Protein AF-A8N9E5-F1 (afdb_monomer_lite)

Organism: Coprinopsis cinerea (strain Okayama-7 / 130 / ATCC MYA-4618 / FGSC 9003) (NCBI:txid240176)

Structure (mmCIF, N/CA/C/O backbone):
data_AF-A8N9E5-F1
#
_entry.id   AF-A8N9E5-F1
#
loop_
_atom_site.group_PDB
_atom_site.id
_atom_site.type_symbol
_atom_site.label_atom_id
_atom_site.label_alt_id
_atom_site.label_comp_id
_atom_site.label_asym_id
_atom_site.label_entity_id
_atom_site.label_seq_id
_atom_site.pdbx_PDB_ins_code
_atom_site.Cartn_x
_atom_site.Cartn_y
_atom_site.Cartn_z
_atom_site.occupancy
_atom_site.B_iso_or_equiv
_atom_site.auth_seq_id
_atom_site.auth_comp_id
_atom_site.auth_asym_id
_atom_site.auth_atom_id
_atom_site.pdbx_PDB_model_num
ATOM 1 N N . MET A 1 1 ? -26.575 -14.490 73.162 1.00 54.97 1 MET A N 1
ATOM 2 C CA . MET A 1 1 ? -27.733 -14.245 72.278 1.00 54.97 1 MET A CA 1
ATOM 3 C C . MET A 1 1 ? -27.393 -14.899 70.955 1.00 54.97 1 MET A C 1
ATOM 5 O O . MET A 1 1 ? -26.334 -14.587 70.432 1.00 54.97 1 MET A O 1
ATOM 9 N N . ASP A 1 2 ? -28.200 -15.842 70.472 1.00 57.28 2 ASP A N 1
ATOM 10 C CA . ASP A 1 2 ? -27.959 -16.473 69.168 1.00 57.28 2 ASP A CA 1
ATOM 11 C C . ASP A 1 2 ? -28.074 -15.420 68.057 1.00 57.28 2 ASP A C 1
ATOM 13 O O . ASP A 1 2 ? -29.147 -14.855 67.846 1.00 57.28 2 ASP A O 1
ATOM 17 N N . GLU A 1 3 ? -26.985 -15.169 67.329 1.00 57.66 3 GLU A N 1
ATOM 18 C CA . GLU A 1 3 ? -26.909 -14.149 66.264 1.00 57.66 3 GLU A CA 1
ATOM 19 C C . GLU A 1 3 ? -27.843 -14.440 65.072 1.00 57.66 3 GLU A C 1
ATOM 21 O O . GLU A 1 3 ? -28.111 -13.575 64.238 1.00 57.66 3 GLU A O 1
ATOM 26 N N . ASN A 1 4 ? -28.373 -15.664 65.000 1.00 64.38 4 ASN A N 1
ATOM 27 C CA . ASN A 1 4 ? -29.270 -16.129 63.945 1.00 64.38 4 ASN A CA 1
ATOM 28 C C . ASN A 1 4 ? -30.731 -16.290 64.392 1.00 64.38 4 ASN A C 1
ATOM 30 O O . ASN A 1 4 ? -31.543 -16.815 63.628 1.00 64.38 4 ASN A O 1
ATOM 34 N N . ALA A 1 5 ? -31.097 -15.853 65.601 1.00 71.31 5 ALA A N 1
ATOM 35 C CA . ALA A 1 5 ? -32.483 -15.922 66.048 1.00 71.31 5 ALA A CA 1
ATOM 36 C C . ALA A 1 5 ? -33.374 -14.974 65.206 1.00 71.31 5 ALA A C 1
ATOM 38 O O . ALA A 1 5 ? -33.120 -13.768 65.164 1.00 71.31 5 ALA A O 1
ATOM 39 N N . PRO A 1 6 ? -34.432 -15.471 64.533 1.00 77.69 6 PRO A N 1
ATOM 40 C CA . PRO A 1 6 ? -35.298 -14.615 63.733 1.00 77.69 6 PRO A CA 1
ATOM 41 C C . PRO A 1 6 ? -36.089 -13.652 64.628 1.00 77.69 6 PRO A C 1
ATOM 43 O O . PRO A 1 6 ? -36.629 -14.065 65.654 1.00 77.69 6 PRO A O 1
ATOM 46 N N . LEU A 1 7 ? -36.268 -12.399 64.190 1.00 78.94 7 LEU A N 1
ATOM 47 C CA . LEU A 1 7 ? -37.104 -11.393 64.870 1.00 78.94 7 LEU A CA 1
ATOM 48 C C . LEU A 1 7 ? -38.515 -11.927 65.193 1.00 78.94 7 LEU A C 1
ATOM 50 O O . LEU A 1 7 ? -39.083 -11.648 66.249 1.00 78.94 7 LEU A O 1
ATOM 54 N N . ALA A 1 8 ? -39.063 -12.768 64.310 1.00 79.31 8 ALA A N 1
ATOM 55 C CA . ALA A 1 8 ? -40.344 -13.440 64.515 1.00 79.31 8 ALA A CA 1
ATOM 56 C C . ALA A 1 8 ? -40.351 -14.384 65.734 1.00 79.31 8 ALA A C 1
ATOM 58 O O . ALA A 1 8 ? -41.385 -14.537 66.381 1.00 79.31 8 ALA A O 1
ATOM 59 N N . SER A 1 9 ? -39.221 -15.008 66.073 1.00 83.06 9 SER A N 1
ATOM 60 C CA . SER A 1 9 ? -39.086 -15.856 67.263 1.00 83.06 9 SER A CA 1
ATOM 61 C C . SER A 1 9 ? -39.046 -15.033 68.550 1.00 83.06 9 SER A C 1
ATOM 63 O O . SER A 1 9 ? -39.639 -15.449 69.542 1.00 83.06 9 SER A O 1
ATOM 65 N N . VAL A 1 10 ? -38.432 -13.846 68.524 1.00 82.75 10 VAL A N 1
ATOM 66 C CA . VAL A 1 10 ? -38.374 -12.922 69.673 1.00 82.75 10 VAL A CA 1
ATOM 67 C C . VAL A 1 10 ? -39.757 -12.343 69.982 1.00 82.75 10 VAL A C 1
ATOM 69 O O . VAL A 1 10 ? -40.189 -12.352 71.134 1.00 82.75 10 VAL A O 1
ATOM 72 N N . LYS A 1 11 ? -40.517 -11.951 68.950 1.00 83.50 11 LYS A N 1
ATOM 73 C CA . LYS A 1 11 ? -41.915 -11.508 69.109 1.00 83.50 11 LYS A CA 1
ATOM 74 C C . LYS A 1 11 ? -42.812 -12.630 69.658 1.00 83.50 11 LYS A C 1
ATOM 76 O O . LYS A 1 11 ? -43.558 -12.412 70.605 1.00 83.50 11 LYS A O 1
ATOM 81 N N . LYS A 1 12 ? -42.652 -13.865 69.167 1.00 87.06 12 LYS A N 1
ATOM 82 C CA . LYS A 1 12 ? -43.370 -15.044 69.695 1.00 87.06 12 LYS A CA 1
ATOM 83 C C . LYS A 1 12 ? -42.987 -15.399 71.137 1.00 87.06 12 LYS A C 1
ATOM 85 O O . LYS A 1 12 ? -43.811 -15.963 71.854 1.00 87.06 12 LYS A O 1
ATOM 90 N N . ALA A 1 13 ? -41.751 -15.125 71.562 1.00 84.12 13 ALA A N 1
ATOM 91 C CA . ALA A 1 13 ? -41.317 -15.346 72.941 1.00 84.12 13 ALA A CA 1
ATOM 92 C C . ALA A 1 13 ? -42.040 -14.398 73.909 1.00 84.12 13 ALA A C 1
ATOM 94 O O . ALA A 1 13 ? -42.550 -14.857 74.931 1.00 84.12 13 ALA A O 1
ATOM 95 N N . ARG A 1 14 ? -42.197 -13.121 73.532 1.00 87.44 14 ARG A N 1
ATOM 96 C CA . ARG A 1 14 ? -43.049 -12.162 74.252 1.00 87.44 14 ARG A CA 1
ATOM 97 C C . ARG A 1 14 ? -44.489 -12.673 74.365 1.00 87.44 14 ARG A C 1
ATOM 99 O O . ARG A 1 14 ? -45.016 -12.727 75.469 1.00 87.44 14 ARG A O 1
ATOM 106 N N . ASP A 1 15 ? -45.094 -13.125 73.265 1.00 85.69 15 ASP A N 1
ATOM 107 C CA . ASP A 1 15 ? -46.481 -13.622 73.281 1.00 85.69 15 ASP A CA 1
ATOM 108 C C . ASP A 1 15 ? -46.664 -14.840 74.206 1.00 85.69 15 ASP A C 1
ATOM 110 O O . ASP 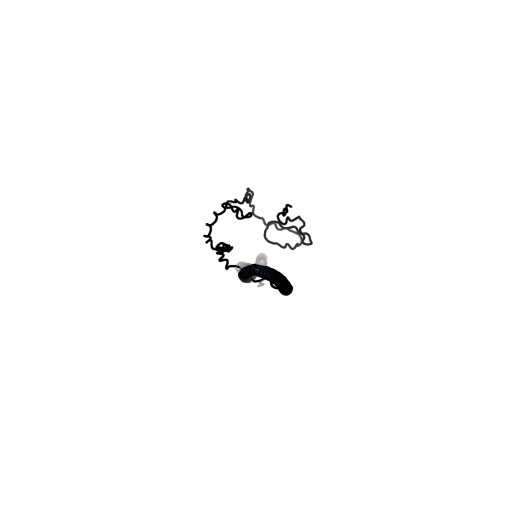A 1 15 ? -47.721 -15.025 74.814 1.00 85.69 15 ASP A O 1
ATOM 114 N N . LYS A 1 16 ? -45.641 -15.698 74.321 1.00 85.94 16 LYS A N 1
ATOM 115 C CA . LYS A 1 16 ? -45.640 -16.844 75.244 1.00 85.94 16 LYS A CA 1
ATOM 116 C C . LYS A 1 16 ? -45.497 -16.410 76.702 1.00 85.94 16 LYS A C 1
ATOM 118 O O . LYS A 1 16 ? -46.207 -16.956 77.541 1.00 85.94 16 LYS A O 1
ATOM 123 N N . LEU A 1 17 ? -44.635 -15.434 76.992 1.00 82.94 17 LEU A N 1
ATOM 124 C CA . LEU A 1 17 ? -44.498 -14.848 78.330 1.00 82.94 17 LEU A CA 1
ATOM 125 C C . LEU A 1 17 ? -45.792 -14.154 78.762 1.00 82.94 17 LEU A C 1
ATOM 127 O O . LEU A 1 17 ? -46.253 -14.355 79.879 1.00 82.94 17 LEU A O 1
ATOM 131 N N . GLU A 1 18 ? -46.439 -13.425 77.854 1.00 84.69 18 GLU A N 1
ATOM 132 C CA . GLU A 1 18 ? -47.713 -12.761 78.126 1.00 84.69 18 GLU A CA 1
ATOM 133 C C . GLU A 1 18 ? -48.845 -13.765 78.401 1.00 84.69 18 GLU A C 1
ATOM 135 O O . GLU A 1 18 ? -49.675 -13.553 79.286 1.00 84.69 18 GLU A O 1
ATOM 140 N N . LYS A 1 19 ? -48.867 -14.899 77.689 1.00 86.06 19 LYS A N 1
ATOM 141 C CA . LYS A 1 19 ? -49.794 -16.006 77.974 1.00 86.06 19 LYS A CA 1
ATOM 142 C C . LYS A 1 19 ? -49.494 -16.679 79.315 1.00 86.06 19 LYS A C 1
ATOM 144 O O . LYS A 1 19 ? -50.426 -16.925 80.071 1.00 86.06 19 LYS A O 1
ATOM 149 N N . ALA A 1 20 ? -48.223 -16.934 79.627 1.00 82.25 20 ALA A N 1
ATOM 150 C CA . ALA A 1 20 ? -47.811 -17.529 80.898 1.00 82.25 20 ALA A CA 1
ATOM 151 C C . ALA A 1 20 ? -48.161 -16.628 82.095 1.00 82.25 20 ALA A C 1
ATOM 153 O O . ALA A 1 20 ? -48.687 -17.120 83.092 1.00 82.25 20 ALA A O 1
ATOM 154 N N . ALA A 1 21 ? -47.972 -15.311 81.962 1.00 80.94 21 ALA A N 1
ATOM 155 C CA . ALA A 1 21 ? -48.350 -14.326 82.975 1.00 80.94 21 ALA A CA 1
ATOM 156 C C . ALA A 1 21 ? -49.866 -14.322 83.243 1.00 80.94 21 ALA A C 1
ATOM 158 O O . ALA A 1 21 ? -50.287 -14.251 84.391 1.00 80.94 21 ALA A O 1
ATOM 159 N N . LYS A 1 22 ? -50.697 -14.476 82.200 1.00 82.81 22 LYS A N 1
ATOM 160 C CA . LYS A 1 22 ? -52.166 -14.581 82.328 1.00 82.81 22 LYS A CA 1
ATOM 161 C C . LYS A 1 22 ? -52.632 -15.898 82.969 1.00 82.81 22 LYS A C 1
ATOM 163 O O . LYS A 1 22 ? -53.747 -15.958 83.488 1.00 82.81 22 LYS A O 1
ATOM 168 N N . SER A 1 23 ? -51.816 -16.951 82.905 1.00 80.88 23 SER A N 1
ATOM 169 C CA . SER A 1 23 ? -52.133 -18.288 83.429 1.00 80.88 23 SER A CA 1
ATOM 170 C C . SER A 1 23 ? -51.627 -18.541 84.853 1.00 80.88 23 SER A C 1
ATOM 172 O O . SER A 1 23 ? -52.146 -19.439 85.513 1.00 80.88 23 SER A O 1
ATOM 174 N N . CYS A 1 24 ? -50.667 -17.760 85.353 1.00 70.56 24 CYS A N 1
ATOM 175 C CA . CYS A 1 24 ? -50.218 -17.828 86.744 1.00 70.56 24 CYS A CA 1
ATOM 176 C C . CYS A 1 24 ? -51.229 -17.100 87.646 1.00 70.56 24 CYS A C 1
ATOM 178 O O . CYS A 1 24 ? -51.145 -15.893 87.832 1.00 70.56 24 CYS A O 1
ATOM 180 N N . ARG A 1 25 ? -52.231 -17.814 88.174 1.00 64.88 25 ARG A N 1
ATOM 181 C CA . ARG A 1 25 ? -53.135 -17.288 89.211 1.00 64.88 25 ARG A CA 1
ATOM 182 C C . ARG A 1 25 ? -52.695 -17.819 90.574 1.00 64.88 25 ARG A C 1
ATOM 184 O O . ARG A 1 25 ? -52.822 -19.018 90.803 1.00 64.88 25 ARG A O 1
ATOM 191 N N . GLY A 1 26 ? -52.227 -16.936 91.459 1.00 66.25 26 GLY A N 1
ATOM 192 C CA . GLY A 1 26 ? -52.015 -17.245 92.881 1.00 66.25 26 GLY A CA 1
ATOM 193 C C . GLY A 1 26 ? -50.614 -16.994 93.449 1.00 66.25 26 GLY A C 1
ATOM 194 O O . GLY A 1 26 ? -50.443 -17.197 94.644 1.00 66.25 26 GLY A O 1
ATOM 195 N N . ASP A 1 27 ? -49.642 -16.557 92.642 1.00 78.50 27 ASP A N 1
ATOM 196 C CA . ASP A 1 27 ? -48.278 -16.246 93.099 1.00 78.50 27 ASP A CA 1
ATOM 197 C C . ASP A 1 27 ? -47.867 -14.846 92.604 1.00 78.50 27 ASP A C 1
ATOM 199 O O . ASP A 1 27 ? -47.381 -14.677 91.479 1.00 78.50 27 ASP A O 1
ATOM 203 N N . ASP A 1 28 ? -48.169 -13.827 93.418 1.00 78.19 28 ASP A N 1
ATOM 204 C CA . ASP A 1 28 ? -48.089 -12.405 93.046 1.00 78.19 28 ASP A CA 1
ATOM 205 C C . ASP A 1 28 ? -46.656 -11.967 92.688 1.00 78.19 28 ASP A C 1
ATOM 207 O O . ASP A 1 28 ? -46.449 -11.192 91.741 1.00 78.19 28 ASP A O 1
ATOM 211 N N . ASP A 1 29 ? -45.653 -12.523 93.372 1.00 82.44 29 ASP A N 1
ATOM 212 C CA . ASP A 1 29 ? -44.234 -12.252 93.117 1.00 82.44 29 ASP A CA 1
ATOM 213 C C . ASP A 1 29 ? -43.792 -12.805 91.754 1.00 82.44 29 ASP A C 1
ATOM 215 O O . ASP A 1 29 ? -43.123 -12.109 90.979 1.00 82.44 29 ASP A O 1
ATOM 219 N N . LEU A 1 30 ? -44.220 -14.025 91.412 1.00 81.31 30 LEU A N 1
ATOM 220 C CA . LEU A 1 30 ? -43.926 -14.646 90.120 1.00 81.31 30 LEU A CA 1
ATOM 221 C C . LEU A 1 30 ? -44.591 -13.877 88.971 1.00 81.31 30 LEU A C 1
ATOM 223 O O . LEU A 1 30 ? -43.950 -13.607 87.951 1.00 81.31 30 LEU A O 1
ATOM 227 N N . THR A 1 31 ? -45.854 -13.470 89.135 1.00 81.81 31 THR A N 1
ATOM 228 C CA . THR A 1 31 ? -46.544 -12.641 88.135 1.00 81.81 31 THR A CA 1
ATOM 229 C C . THR A 1 31 ? -45.885 -11.277 87.951 1.00 81.81 31 THR A C 1
ATOM 231 O O . THR A 1 31 ? -45.746 -10.819 86.814 1.00 81.81 31 THR A O 1
ATOM 234 N N . SER A 1 32 ? -45.400 -10.656 89.029 1.00 84.19 32 SER A N 1
ATOM 235 C CA . SER A 1 32 ? -44.698 -9.369 88.979 1.00 84.19 32 SER A CA 1
ATOM 236 C C . SER A 1 32 ? -43.356 -9.474 88.244 1.00 84.19 32 SER A C 1
ATOM 238 O O . SER A 1 32 ? -43.032 -8.627 87.408 1.00 84.19 32 SER A O 1
ATOM 240 N N . GLN A 1 33 ? -42.591 -10.547 88.478 1.00 85.75 33 GLN A N 1
ATOM 241 C CA . GLN A 1 33 ? -41.347 -10.818 87.744 1.00 85.75 33 GLN A CA 1
ATOM 242 C C . GLN A 1 33 ? -41.588 -11.081 86.249 1.00 85.75 33 GLN A C 1
ATOM 244 O O . GLN A 1 33 ? -40.826 -10.599 85.401 1.00 85.75 33 GLN A O 1
ATOM 249 N N . LEU A 1 34 ? -42.658 -11.808 85.911 1.00 84.31 34 LEU A N 1
ATOM 250 C CA . LEU A 1 34 ? -43.058 -12.064 84.526 1.00 84.31 34 LEU A CA 1
ATOM 251 C C . LEU A 1 34 ? -43.480 -10.784 83.802 1.00 84.31 34 LEU A C 1
ATOM 253 O O . LEU A 1 34 ? -43.041 -10.564 82.676 1.00 84.31 34 LEU A O 1
ATOM 257 N N . LEU A 1 35 ? -44.265 -9.914 84.442 1.00 85.44 35 LEU A N 1
ATOM 258 C CA . LEU A 1 35 ? -44.645 -8.616 83.876 1.00 85.44 35 LEU A CA 1
ATOM 259 C C . LEU A 1 35 ? -43.427 -7.720 83.634 1.00 85.44 35 LEU A C 1
ATOM 261 O O . LEU A 1 35 ? -43.302 -7.147 82.554 1.00 85.44 35 LEU A O 1
ATOM 265 N N . ARG A 1 36 ? -42.480 -7.675 84.578 1.00 89.38 36 ARG A N 1
ATOM 266 C CA . ARG A 1 36 ? -41.230 -6.916 84.422 1.00 89.38 36 ARG A CA 1
ATOM 267 C C . ARG A 1 36 ? -40.358 -7.451 83.285 1.00 89.38 36 ARG A C 1
ATOM 269 O O . ARG A 1 36 ? -39.747 -6.685 82.547 1.00 89.38 36 ARG A O 1
ATOM 276 N N . SER A 1 37 ? -40.336 -8.769 83.112 1.00 86.44 37 SER A N 1
ATOM 277 C CA . SER A 1 37 ? -39.641 -9.420 82.000 1.00 86.44 37 SER A CA 1
ATOM 278 C C . SER A 1 37 ? -40.331 -9.153 80.660 1.00 86.44 37 SER A C 1
ATOM 280 O O . SER A 1 37 ? -39.654 -8.942 79.659 1.00 86.44 37 SER A O 1
ATOM 282 N N . ILE A 1 38 ? -41.667 -9.107 80.624 1.00 87.56 38 ILE A N 1
ATOM 283 C CA . ILE A 1 38 ? -42.424 -8.694 79.434 1.00 87.56 38 ILE A CA 1
ATOM 284 C C . ILE A 1 38 ? -42.093 -7.244 79.073 1.00 87.56 38 ILE A C 1
ATOM 286 O O . ILE A 1 38 ? -41.859 -6.964 77.899 1.00 87.56 38 ILE A O 1
ATOM 290 N N . GLU A 1 39 ? -42.026 -6.353 80.063 1.00 89.88 39 GLU A N 1
ATOM 291 C CA . GLU A 1 39 ? -41.692 -4.943 79.863 1.00 89.88 39 GLU A CA 1
ATOM 292 C C . GLU A 1 39 ? -40.278 -4.763 79.286 1.00 89.88 39 GLU A C 1
ATOM 294 O O . GLU A 1 39 ? -40.121 -4.061 78.283 1.00 89.88 39 GLU A O 1
ATOM 299 N N . ASP A 1 40 ? -39.270 -5.466 79.818 1.00 90.56 40 ASP A N 1
ATOM 300 C CA . ASP A 1 40 ? -37.900 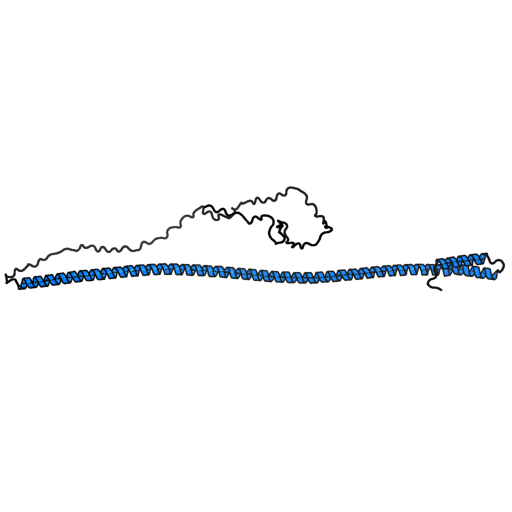-5.486 79.270 1.00 90.56 40 ASP A CA 1
ATOM 301 C C . ASP A 1 40 ? -37.865 -6.076 77.844 1.00 90.56 40 ASP A C 1
ATOM 303 O O . ASP A 1 40 ? -37.208 -5.539 76.945 1.00 90.56 40 ASP A O 1
ATOM 307 N N . PHE A 1 41 ? -38.666 -7.116 77.575 1.00 89.12 41 PHE A N 1
ATOM 308 C CA . PHE A 1 41 ? -38.824 -7.658 76.223 1.00 89.12 41 PHE A CA 1
ATOM 309 C C . PHE A 1 41 ? -39.384 -6.622 75.243 1.00 89.12 41 PHE A C 1
ATOM 311 O O . PHE A 1 41 ? -38.903 -6.521 74.114 1.00 89.12 41 PHE A O 1
ATOM 318 N N . THR A 1 42 ? -40.392 -5.855 75.658 1.00 89.25 42 THR A N 1
ATOM 319 C CA . THR A 1 42 ? -41.032 -4.845 74.806 1.00 89.25 42 THR A CA 1
ATOM 320 C C . THR A 1 42 ? -40.199 -3.590 74.610 1.00 89.25 42 THR A C 1
ATOM 322 O O . THR A 1 42 ? -40.164 -3.066 73.502 1.00 89.25 42 THR A O 1
ATOM 325 N N . THR A 1 43 ? -39.543 -3.104 75.660 1.00 92.19 43 THR A N 1
ATOM 326 C CA . THR A 1 43 ? -38.860 -1.802 75.646 1.00 92.19 43 THR A CA 1
ATOM 327 C C . THR A 1 43 ? -37.424 -1.901 75.158 1.00 92.19 43 THR A C 1
ATOM 329 O O . THR A 1 43 ? -36.924 -0.957 74.553 1.00 92.19 43 THR A O 1
ATOM 332 N N . ARG A 1 44 ? -36.761 -3.041 75.383 1.00 91.69 44 ARG A N 1
ATOM 333 C CA . ARG A 1 44 ? -35.334 -3.198 75.101 1.00 91.69 44 ARG A CA 1
ATOM 334 C C . ARG A 1 44 ? -35.049 -4.298 74.090 1.00 91.69 44 ARG A C 1
ATOM 336 O O . ARG A 1 44 ? -34.374 -4.044 73.096 1.00 91.69 44 ARG A O 1
ATOM 343 N N . ILE A 1 45 ? -35.549 -5.515 74.315 1.00 89.88 45 ILE A N 1
ATOM 344 C CA . ILE A 1 45 ? -35.134 -6.676 73.507 1.00 89.88 45 ILE A CA 1
ATOM 345 C C . ILE A 1 45 ? -35.705 -6.607 72.085 1.00 89.88 45 ILE A C 1
ATOM 347 O O . ILE A 1 45 ? -34.957 -6.784 71.127 1.00 89.88 45 ILE A O 1
ATOM 351 N N . ILE A 1 46 ? -37.006 -6.343 71.918 1.00 89.38 46 ILE A N 1
ATOM 352 C CA . ILE A 1 46 ? -37.627 -6.274 70.584 1.00 89.38 46 ILE A CA 1
ATOM 353 C C . ILE A 1 46 ? -37.015 -5.149 69.726 1.00 89.38 46 ILE A C 1
ATOM 355 O O . ILE A 1 46 ? -36.592 -5.473 68.616 1.00 89.38 46 ILE A O 1
ATOM 359 N N . PRO A 1 47 ? -36.890 -3.890 70.202 1.00 93.31 47 PRO A N 1
ATOM 360 C CA . PRO A 1 47 ? -36.272 -2.818 69.418 1.00 93.31 47 PRO A CA 1
ATOM 361 C C . PRO A 1 47 ? -34.833 -3.128 68.989 1.00 93.31 47 PRO A C 1
ATOM 363 O O . PRO A 1 47 ? -34.497 -2.948 67.823 1.00 93.31 47 PRO A O 1
ATOM 366 N N . LEU A 1 48 ? -34.009 -3.698 69.880 1.00 90.94 48 LEU A N 1
ATOM 367 C CA . LEU A 1 48 ? -32.642 -4.115 69.537 1.00 90.94 48 LEU A CA 1
ATOM 368 C C . LEU A 1 48 ? -32.610 -5.148 68.400 1.00 90.94 48 LEU A C 1
ATOM 370 O O . LEU A 1 48 ? -31.773 -5.065 67.502 1.00 90.94 48 LEU A O 1
ATOM 374 N N . PHE A 1 49 ? -33.522 -6.125 68.412 1.00 89.94 49 PHE A N 1
ATOM 375 C CA . PHE A 1 49 ? -33.617 -7.107 67.328 1.00 89.94 49 PHE A CA 1
ATOM 376 C C . PHE A 1 49 ? -34.165 -6.506 66.026 1.00 89.94 49 PHE A C 1
ATOM 378 O O . PHE A 1 49 ? -33.813 -6.990 64.949 1.00 89.94 49 PHE A O 1
ATOM 385 N N . GLU A 1 50 ? -35.015 -5.477 66.092 1.00 90.88 50 GLU A N 1
ATOM 386 C CA . GLU A 1 50 ? -35.480 -4.740 64.910 1.00 90.88 50 GLU A CA 1
ATOM 387 C C . GLU A 1 50 ? -34.340 -3.940 64.272 1.00 90.88 50 GLU A C 1
ATOM 389 O O . GLU A 1 50 ? -34.120 -4.058 63.065 1.00 90.88 50 GLU A O 1
ATOM 394 N N . GLU A 1 51 ? -33.555 -3.216 65.073 1.00 92.94 51 GLU A N 1
ATOM 395 C CA . GLU A 1 51 ? -32.350 -2.518 64.612 1.00 92.94 51 GLU A CA 1
ATOM 396 C C . GLU A 1 51 ? -31.343 -3.487 63.989 1.00 92.94 51 GLU A C 1
ATOM 398 O O . GLU A 1 51 ? -30.887 -3.267 62.867 1.00 92.94 51 GLU A O 1
ATOM 403 N N . PHE A 1 52 ? -31.049 -4.603 64.663 1.00 90.94 52 PHE A N 1
ATOM 404 C CA . PHE A 1 52 ? -30.132 -5.617 64.144 1.00 90.94 52 PHE A CA 1
ATOM 405 C C . PHE A 1 52 ? -30.630 -6.233 62.828 1.00 90.94 52 PHE A C 1
ATOM 407 O O . PHE A 1 52 ? -29.849 -6.467 61.903 1.00 90.94 52 PHE A O 1
ATOM 414 N N . HIS A 1 53 ? -31.939 -6.476 62.707 1.00 89.69 53 HIS A N 1
ATOM 415 C CA . HIS A 1 53 ? -32.525 -6.976 61.467 1.00 89.69 53 HIS A CA 1
ATOM 416 C C . HIS A 1 53 ? -32.389 -5.966 60.320 1.00 89.69 53 HIS A C 1
ATOM 418 O O . HIS A 1 53 ? -31.994 -6.354 59.219 1.00 89.69 53 HIS A O 1
ATOM 424 N N . ASN A 1 54 ? -32.657 -4.684 60.578 1.00 92.38 54 ASN A N 1
ATOM 425 C CA . ASN A 1 54 ? -32.515 -3.614 59.589 1.00 92.38 54 ASN A CA 1
ATOM 426 C C . ASN A 1 54 ? -31.053 -3.441 59.158 1.00 92.38 54 ASN A C 1
ATOM 428 O O . ASN A 1 54 ? -30.764 -3.458 57.964 1.00 92.38 54 ASN A O 1
ATOM 432 N N . GLN A 1 55 ? -30.118 -3.399 60.113 1.00 93.50 55 GLN A N 1
ATOM 433 C CA . GLN A 1 55 ? -28.680 -3.341 59.831 1.00 93.50 55 GLN A CA 1
ATOM 434 C C . GLN A 1 55 ? -28.225 -4.525 58.975 1.00 93.50 55 GLN A C 1
ATOM 436 O O . GLN A 1 55 ? -27.468 -4.354 58.021 1.00 93.50 55 GLN A O 1
ATOM 441 N N . ARG A 1 56 ? -28.713 -5.739 59.260 1.00 92.06 56 ARG A N 1
ATOM 442 C CA . ARG A 1 56 ? -28.413 -6.921 58.443 1.00 92.06 56 ARG A CA 1
ATOM 443 C C . ARG A 1 56 ? -28.936 -6.776 57.012 1.00 92.06 56 ARG A C 1
ATOM 445 O O . ARG A 1 56 ? -28.216 -7.128 56.078 1.00 92.06 56 ARG A O 1
ATOM 452 N N . GLN A 1 57 ? -30.147 -6.249 56.828 1.00 93.56 57 GLN A N 1
ATOM 453 C CA . GLN A 1 57 ? -30.692 -5.982 55.494 1.00 93.56 57 GLN A CA 1
ATOM 454 C C . GLN A 1 57 ? -29.865 -4.936 54.736 1.00 93.56 57 GLN A C 1
ATOM 456 O O . GLN A 1 57 ? -29.547 -5.148 53.566 1.00 93.56 57 GLN A O 1
ATOM 461 N N . GLU A 1 58 ? -29.473 -3.842 55.389 1.00 96.31 58 GLU A N 1
ATOM 462 C CA . GLU A 1 58 ? -28.609 -2.811 54.801 1.00 96.31 58 GLU A CA 1
ATOM 463 C C . GLU A 1 58 ? -27.248 -3.385 54.395 1.00 96.31 58 GLU A C 1
ATOM 465 O O . GLU A 1 58 ? -26.769 -3.141 53.287 1.00 96.31 58 GLU A O 1
ATOM 470 N N . LEU A 1 59 ? -26.652 -4.224 55.245 1.00 96.44 59 LEU A N 1
ATOM 471 C CA . LEU A 1 59 ? -25.373 -4.880 54.977 1.00 96.44 59 LEU A CA 1
ATOM 472 C C . LEU A 1 59 ? -25.486 -5.843 53.782 1.00 96.44 59 LEU A C 1
ATOM 474 O O . LEU A 1 59 ? -24.610 -5.871 52.915 1.00 96.44 59 LEU A O 1
ATOM 478 N N . GLU A 1 60 ? -26.581 -6.597 53.672 1.00 96.31 60 GLU A N 1
ATOM 479 C CA . GLU A 1 60 ? -26.857 -7.435 52.500 1.00 96.31 60 GLU A CA 1
ATOM 480 C C . GLU A 1 60 ? -27.069 -6.610 51.220 1.00 96.31 60 GLU A C 1
ATOM 482 O O . GLU A 1 60 ? -26.564 -6.987 50.158 1.00 96.31 60 GLU A O 1
ATOM 487 N N . GLN A 1 61 ? -27.772 -5.477 51.295 1.00 97.50 61 GLN A N 1
ATOM 488 C CA . GLN A 1 61 ? -27.937 -4.570 50.156 1.00 97.50 61 GLN A CA 1
ATOM 489 C C . GLN A 1 61 ? -26.599 -3.967 49.719 1.00 97.50 61 GLN A C 1
ATOM 491 O O . GLN A 1 61 ? -26.279 -3.999 48.529 1.00 97.50 61 GLN A O 1
ATOM 496 N N . ALA A 1 62 ? -25.788 -3.495 50.666 1.00 97.25 62 ALA A N 1
ATOM 497 C CA . ALA A 1 62 ? -24.458 -2.959 50.406 1.00 97.25 62 ALA A CA 1
ATOM 498 C C . ALA A 1 62 ? -23.537 -4.018 49.783 1.00 97.25 62 ALA A C 1
ATOM 500 O O . ALA A 1 62 ? -22.838 -3.732 48.811 1.00 97.25 62 ALA A O 1
ATOM 501 N N . ARG A 1 63 ? -23.584 -5.271 50.263 1.00 97.75 63 ARG A N 1
ATOM 502 C CA . ARG A 1 63 ? -22.849 -6.396 49.656 1.00 97.75 63 ARG A CA 1
ATOM 503 C C . ARG A 1 63 ? -23.259 -6.625 48.202 1.00 97.75 63 ARG A C 1
ATOM 505 O O . ARG A 1 63 ? -22.387 -6.692 47.340 1.00 97.75 63 ARG A O 1
ATOM 512 N N . LYS A 1 64 ? -24.565 -6.666 47.913 1.00 97.81 64 LYS A N 1
ATOM 513 C CA . LYS A 1 64 ? -25.082 -6.817 46.539 1.00 97.81 64 LYS A CA 1
ATOM 514 C C . LYS A 1 64 ? -24.670 -5.654 45.634 1.00 97.81 64 LYS A C 1
ATOM 516 O O . LYS A 1 64 ? -24.358 -5.868 44.467 1.00 97.81 64 LYS A O 1
ATOM 521 N N . GLN A 1 65 ? -24.681 -4.423 46.142 1.00 97.88 65 GLN A N 1
ATOM 522 C CA . GLN A 1 65 ? -24.226 -3.254 45.383 1.00 97.88 65 GLN A CA 1
ATOM 523 C C . GLN A 1 65 ? -22.723 -3.317 45.098 1.00 97.88 65 GLN A C 1
ATOM 525 O O . GLN A 1 65 ? -22.308 -3.065 43.971 1.00 97.88 65 GLN A O 1
ATOM 530 N N . ASN A 1 66 ? -21.914 -3.709 46.081 1.00 97.69 66 ASN A N 1
ATOM 531 C CA . ASN A 1 66 ? -20.470 -3.830 45.914 1.00 97.69 66 ASN A CA 1
ATOM 532 C C . ASN A 1 66 ? -20.115 -4.917 44.884 1.00 97.69 66 ASN A C 1
ATOM 534 O O . ASN A 1 66 ? -19.286 -4.692 44.008 1.00 97.69 66 ASN A O 1
ATOM 538 N N . GLU A 1 67 ? -20.813 -6.055 44.908 1.00 98.19 67 GLU A N 1
ATOM 539 C CA . GLU A 1 67 ? -20.660 -7.106 43.894 1.00 98.19 67 GLU A CA 1
ATOM 540 C C . GLU A 1 67 ? -21.005 -6.603 42.481 1.00 98.19 67 GLU A C 1
ATOM 542 O O . GLU A 1 67 ? -20.246 -6.829 41.535 1.00 98.19 67 GLU A O 1
ATOM 547 N N . LYS A 1 68 ? -22.104 -5.849 42.327 1.00 98.19 68 LYS A N 1
ATOM 548 C CA . LYS A 1 68 ? -22.462 -5.218 41.044 1.00 98.19 68 LYS A CA 1
ATOM 549 C C . LYS A 1 68 ? -21.371 -4.267 40.554 1.00 98.19 68 LYS A C 1
ATOM 551 O O . LYS A 1 68 ? -20.936 -4.388 39.412 1.00 98.19 68 LYS A O 1
ATOM 556 N N . LEU A 1 69 ? -20.884 -3.381 41.421 1.00 98.00 69 LEU A N 1
ATOM 557 C CA . LEU A 1 69 ? -19.828 -2.426 41.079 1.00 98.00 69 LEU A CA 1
ATOM 558 C C . LEU A 1 69 ? -18.509 -3.125 40.720 1.00 98.00 69 LEU A C 1
ATOM 560 O O . LEU A 1 69 ? -17.810 -2.689 39.805 1.00 98.00 69 LEU A O 1
ATOM 564 N N . GLN A 1 70 ? -18.162 -4.227 41.391 1.00 98.31 70 GLN A N 1
ATOM 565 C CA . GLN A 1 70 ? -16.986 -5.020 41.026 1.00 98.31 70 GLN A CA 1
ATOM 566 C C . GLN A 1 70 ? -17.127 -5.658 39.642 1.00 98.31 70 GLN A C 1
ATOM 568 O O . GLN A 1 70 ? -16.176 -5.620 38.855 1.00 98.31 70 GLN A O 1
ATOM 573 N N . ASN A 1 71 ? -18.308 -6.182 39.312 1.00 98.25 71 ASN A N 1
ATOM 574 C CA . ASN A 1 71 ? -18.586 -6.742 37.991 1.00 98.25 71 ASN A CA 1
ATOM 575 C C . ASN A 1 71 ? -18.524 -5.669 36.894 1.00 98.25 71 ASN A C 1
ATOM 577 O O . ASN A 1 71 ? -17.882 -5.883 35.864 1.00 98.25 71 ASN A O 1
ATOM 581 N N . GLU A 1 72 ? -19.109 -4.494 37.133 1.00 98.31 72 GLU A N 1
ATOM 582 C CA . GLU A 1 72 ? -19.036 -3.350 36.215 1.00 98.31 72 GLU A CA 1
ATOM 583 C C . GLU A 1 72 ? -17.592 -2.880 36.012 1.00 98.31 72 GLU A C 1
ATOM 585 O O . GLU A 1 72 ? -17.150 -2.688 34.878 1.00 98.31 72 GLU A O 1
ATOM 590 N N . LYS A 1 73 ? -16.808 -2.771 37.092 1.00 98.38 73 LYS A N 1
ATOM 591 C CA . LYS A 1 73 ? -15.380 -2.435 37.020 1.00 98.38 73 LYS A CA 1
ATOM 592 C C . LYS A 1 73 ? -14.604 -3.457 36.187 1.00 98.38 73 LYS A C 1
ATOM 594 O O . LYS A 1 73 ? -13.778 -3.069 35.359 1.00 98.38 73 LYS A O 1
ATOM 599 N N . ALA A 1 74 ? -14.864 -4.750 36.377 1.00 98.38 74 ALA A N 1
ATOM 600 C CA . ALA A 1 74 ? -14.225 -5.808 35.600 1.00 98.38 74 ALA A CA 1
ATOM 601 C C . ALA A 1 74 ? -14.611 -5.739 34.112 1.00 98.38 74 ALA A C 1
ATOM 603 O O . ALA A 1 74 ? -13.760 -5.926 33.237 1.00 98.38 74 ALA A O 1
ATOM 604 N N . GLU A 1 75 ? -15.872 -5.437 33.802 1.00 98.50 75 GLU A N 1
ATOM 605 C CA . GLU A 1 75 ? -16.332 -5.270 32.424 1.00 98.50 75 GLU A CA 1
ATOM 606 C C . GLU A 1 75 ? -15.701 -4.043 31.754 1.00 98.50 75 GLU A C 1
ATOM 608 O O . GLU A 1 75 ? -15.196 -4.140 30.631 1.00 98.50 75 GLU A O 1
ATOM 613 N N . LEU A 1 76 ? -15.661 -2.906 32.452 1.00 98.38 76 LEU A N 1
ATOM 614 C CA . LEU A 1 76 ? -14.986 -1.700 31.979 1.00 98.38 76 LEU A CA 1
ATOM 615 C C . LEU A 1 76 ? -13.491 -1.948 31.754 1.00 98.38 76 LEU A C 1
ATOM 617 O O . LEU A 1 76 ? -12.962 -1.519 30.731 1.00 98.38 76 LEU A O 1
ATOM 621 N N . GLY A 1 77 ? -12.832 -2.715 32.627 1.00 98.56 77 GLY A N 1
ATOM 622 C CA . GLY A 1 77 ? -11.444 -3.141 32.436 1.00 98.56 77 GLY A CA 1
ATOM 623 C C . GLY A 1 77 ? -11.237 -3.929 31.137 1.00 98.56 77 GLY A C 1
ATOM 624 O O . GLY A 1 77 ? -10.321 -3.632 30.369 1.00 98.56 77 GLY A O 1
ATOM 625 N N . LYS A 1 78 ? -12.134 -4.875 30.821 1.00 98.44 78 LYS A N 1
ATOM 626 C CA . LYS A 1 78 ? -12.096 -5.626 29.549 1.00 98.44 78 LYS A CA 1
ATOM 627 C C . LYS A 1 78 ? -12.306 -4.715 28.339 1.00 98.44 78 LYS A C 1
ATOM 629 O O . LYS A 1 78 ? -11.617 -4.862 27.328 1.00 98.44 78 LYS A O 1
ATOM 634 N N . ARG A 1 79 ? -13.251 -3.772 28.425 1.00 98.25 79 ARG A N 1
ATOM 635 C CA . ARG A 1 79 ? -13.519 -2.798 27.354 1.00 98.25 79 ARG A CA 1
ATOM 636 C C . ARG A 1 79 ? -12.323 -1.870 27.131 1.00 98.25 79 ARG A C 1
ATOM 638 O O . ARG A 1 79 ? -11.965 -1.632 25.980 1.00 98.25 79 ARG A O 1
ATOM 645 N N . LEU A 1 80 ? -11.678 -1.412 28.204 1.00 98.50 80 LEU A N 1
ATOM 646 C CA . LEU A 1 80 ? -10.481 -0.576 28.142 1.00 98.50 80 LEU A CA 1
ATOM 647 C C . LEU A 1 80 ? -9.317 -1.314 27.473 1.00 98.50 80 LEU A C 1
ATOM 649 O O . LEU A 1 80 ? -8.744 -0.787 26.524 1.00 98.50 80 LEU A O 1
ATOM 653 N N . ALA A 1 81 ? -9.029 -2.550 27.890 1.00 98.44 81 ALA A N 1
ATOM 654 C CA . ALA A 1 81 ? -7.981 -3.370 27.278 1.00 98.44 81 ALA A CA 1
ATOM 655 C C . ALA A 1 81 ? -8.230 -3.585 25.775 1.00 98.44 81 ALA A C 1
ATOM 657 O O . ALA A 1 81 ? -7.329 -3.438 24.949 1.00 98.44 81 ALA A O 1
ATOM 658 N N . LYS A 1 82 ? -9.485 -3.855 25.395 1.00 98.50 82 LYS A N 1
ATOM 659 C CA . LYS A 1 82 ? -9.878 -3.982 23.987 1.00 98.50 82 LYS A CA 1
ATOM 660 C C . LYS A 1 82 ? -9.691 -2.672 23.213 1.00 98.50 82 LYS A C 1
ATOM 662 O O . LYS A 1 82 ? -9.234 -2.694 22.074 1.00 98.50 82 LYS A O 1
ATOM 667 N N . SER A 1 83 ? -10.029 -1.535 23.819 1.00 98.19 83 SER A N 1
ATOM 668 C CA . SER A 1 83 ? -9.830 -0.214 23.214 1.00 98.19 83 SER A CA 1
ATOM 669 C C . SER A 1 83 ? -8.350 0.112 23.018 1.00 98.19 83 SER A C 1
ATOM 671 O O . SER A 1 83 ? -7.982 0.638 21.972 1.00 98.19 83 SER A O 1
ATOM 673 N N . GLN A 1 84 ? -7.499 -0.217 23.991 1.00 98.50 84 GLN A N 1
ATOM 674 C CA . GLN A 1 84 ? -6.048 -0.041 23.887 1.00 98.50 84 GLN A CA 1
ATOM 675 C C . GLN A 1 84 ? -5.467 -0.890 22.756 1.00 98.50 84 GLN A C 1
ATOM 677 O O . GLN A 1 84 ? -4.684 -0.383 21.960 1.00 98.50 84 GLN A O 1
ATOM 682 N N . TRP A 1 85 ? -5.923 -2.138 22.618 1.00 98.50 85 TRP A N 1
ATOM 683 C CA . TRP A 1 85 ? -5.526 -2.996 21.503 1.00 98.50 85 TRP A CA 1
ATOM 684 C C . TRP A 1 85 ? -5.912 -2.402 20.139 1.00 98.50 85 TRP A C 1
ATOM 686 O O . TRP A 1 85 ? -5.087 -2.342 19.228 1.00 98.50 85 TRP A O 1
ATOM 696 N N . TYR A 1 86 ? -7.144 -1.896 19.995 1.00 98.31 86 TYR A N 1
ATOM 697 C CA . TYR A 1 86 ? -7.548 -1.209 18.763 1.00 98.31 86 TYR A CA 1
ATOM 698 C C . TYR A 1 86 ? -6.731 0.056 18.504 1.00 98.31 86 TYR A C 1
ATOM 700 O O . TYR A 1 86 ? -6.496 0.398 17.347 1.00 98.31 86 TYR A O 1
ATOM 708 N N . HIS A 1 87 ? -6.318 0.768 19.550 1.00 98.44 87 HIS A N 1
ATOM 709 C CA . HIS A 1 87 ? -5.471 1.943 19.405 1.00 98.44 87 HIS A CA 1
ATOM 710 C C . HIS A 1 87 ? -4.091 1.566 18.853 1.00 98.44 87 HIS A C 1
ATOM 712 O O . HIS A 1 87 ? -3.704 2.103 17.817 1.00 98.44 87 HIS A O 1
ATOM 718 N N . SER A 1 88 ? -3.417 0.573 19.446 1.00 98.38 88 SER A N 1
ATOM 719 C CA . SER A 1 88 ? -2.123 0.088 18.946 1.00 98.38 88 SER A CA 1
ATOM 720 C C . SER A 1 88 ? -2.213 -0.466 17.523 1.00 98.38 88 SER A C 1
ATOM 722 O O . SER A 1 88 ? -1.331 -0.220 16.704 1.00 98.38 88 SER A O 1
ATOM 724 N N . GLU A 1 89 ? -3.299 -1.171 17.193 1.00 98.44 89 GLU A N 1
ATOM 725 C CA . GLU A 1 89 ? -3.500 -1.701 15.842 1.00 98.44 89 GLU A CA 1
ATOM 726 C C . GLU A 1 89 ? -3.739 -0.579 14.820 1.00 98.44 89 GLU A C 1
ATOM 728 O O . GLU A 1 89 ? -3.217 -0.628 13.710 1.00 98.44 89 GLU A O 1
ATOM 733 N N . ASN A 1 90 ? -4.467 0.479 15.192 1.00 98.50 90 ASN A N 1
ATOM 734 C CA . ASN A 1 90 ? -4.625 1.652 14.332 1.00 98.50 90 ASN A CA 1
ATOM 735 C C . ASN A 1 90 ? -3.300 2.385 14.097 1.00 98.50 90 ASN A C 1
ATOM 737 O O . ASN A 1 90 ? -3.053 2.835 12.980 1.00 98.50 90 ASN A O 1
ATOM 741 N N . GLU A 1 91 ? -2.450 2.521 15.115 1.00 98.56 91 GLU A N 1
ATOM 742 C CA . GLU A 1 91 ? -1.119 3.113 14.936 1.00 98.56 91 GLU A CA 1
ATOM 743 C C . GLU A 1 91 ? -0.247 2.269 14.006 1.00 98.56 91 GLU A C 1
ATOM 745 O O . GLU A 1 91 ? 0.378 2.806 13.088 1.00 98.56 91 GLU A O 1
ATOM 750 N N . ARG A 1 92 ? -0.276 0.943 14.173 1.00 98.69 92 ARG A N 1
ATOM 751 C CA . ARG A 1 92 ? 0.402 -0.002 13.278 1.00 98.69 92 ARG A CA 1
ATOM 752 C C . ARG A 1 92 ? -0.054 0.182 11.828 1.00 98.69 92 ARG A C 1
ATOM 754 O O . ARG A 1 92 ? 0.782 0.392 10.954 1.00 98.69 92 ARG A O 1
ATOM 761 N N . LEU A 1 93 ? -1.367 0.187 11.585 1.00 98.56 93 LEU A N 1
ATOM 762 C CA . LEU A 1 93 ? -1.945 0.371 10.249 1.00 98.56 93 LEU A CA 1
ATOM 763 C C . LEU A 1 93 ? -1.604 1.740 9.642 1.00 98.56 93 LEU A C 1
ATOM 765 O O . LEU A 1 93 ? -1.337 1.832 8.447 1.00 98.56 93 LEU A O 1
ATOM 769 N N . ARG A 1 94 ? -1.569 2.812 10.442 1.00 98.62 94 ARG A N 1
ATOM 770 C CA . ARG A 1 94 ? -1.140 4.139 9.965 1.00 98.62 94 ARG A CA 1
ATOM 771 C C . ARG A 1 94 ? 0.311 4.127 9.497 1.00 98.62 94 ARG A C 1
ATOM 773 O O . ARG A 1 94 ? 0.607 4.683 8.442 1.00 98.62 94 ARG A O 1
ATOM 780 N N . ASN A 1 95 ? 1.193 3.471 10.245 1.00 98.56 95 ASN A N 1
ATOM 781 C CA . ASN A 1 95 ? 2.594 3.338 9.860 1.00 98.56 95 ASN A CA 1
ATOM 782 C C . ASN A 1 95 ? 2.751 2.524 8.568 1.00 98.56 95 ASN A C 1
ATOM 784 O O . ASN A 1 95 ? 3.527 2.918 7.700 1.00 98.56 95 ASN A O 1
ATOM 788 N N . GLU A 1 96 ? 1.976 1.449 8.396 1.00 98.56 96 GLU A N 1
ATOM 789 C CA . GLU A 1 96 ? 1.957 0.673 7.147 1.00 98.56 96 GLU A CA 1
ATOM 790 C C . GLU A 1 96 ? 1.482 1.505 5.952 1.00 98.56 96 GLU A C 1
ATOM 792 O O . GLU A 1 96 ? 2.092 1.445 4.887 1.00 98.56 96 GLU A O 1
ATOM 797 N N . VAL A 1 97 ? 0.446 2.334 6.121 1.00 98.56 97 VAL A N 1
ATOM 798 C CA . VAL A 1 97 ? -0.027 3.241 5.060 1.00 98.56 97 VAL A CA 1
ATOM 799 C C . VAL A 1 97 ? 1.048 4.262 4.685 1.00 98.56 97 VAL A C 1
ATOM 801 O O . VAL A 1 97 ? 1.277 4.493 3.501 1.00 98.56 97 VAL A O 1
ATOM 804 N N . ILE A 1 98 ? 1.748 4.841 5.666 1.00 98.62 98 ILE A N 1
ATOM 805 C CA . ILE A 1 98 ? 2.852 5.778 5.406 1.00 98.62 98 ILE A CA 1
ATOM 806 C C . ILE A 1 98 ? 3.982 5.085 4.633 1.00 98.62 98 ILE A C 1
ATOM 808 O O . ILE A 1 98 ? 4.534 5.666 3.700 1.00 98.62 98 ILE A O 1
ATOM 812 N N . GLN A 1 99 ? 4.329 3.847 4.991 1.00 98.56 99 GLN A N 1
ATOM 813 C CA . GLN A 1 99 ? 5.343 3.075 4.268 1.00 98.56 99 GLN A CA 1
ATOM 814 C C . GLN A 1 99 ? 4.898 2.746 2.840 1.00 98.56 99 GLN A C 1
ATOM 816 O O . GLN A 1 99 ? 5.673 2.935 1.906 1.00 98.56 99 GLN A O 1
ATOM 821 N N . ALA A 1 100 ? 3.650 2.314 2.655 1.00 98.44 100 ALA A N 1
ATOM 822 C CA . ALA A 1 100 ? 3.094 2.039 1.335 1.00 98.44 100 ALA A CA 1
ATOM 823 C C . ALA A 1 100 ? 3.085 3.293 0.448 1.00 98.44 100 ALA A C 1
ATOM 825 O O . ALA A 1 100 ? 3.423 3.203 -0.730 1.00 98.44 100 ALA A O 1
ATOM 826 N N . GLN A 1 101 ? 2.768 4.460 1.018 1.00 98.56 101 GLN A N 1
ATOM 827 C CA . GLN A 1 101 ? 2.829 5.734 0.304 1.00 98.56 101 GLN A CA 1
ATOM 828 C C . GLN A 1 101 ? 4.256 6.054 -0.152 1.00 98.56 101 GLN A C 1
ATOM 830 O O . GLN A 1 101 ? 4.456 6.378 -1.315 1.00 98.56 101 GLN A O 1
ATOM 835 N N . ARG A 1 102 ? 5.259 5.884 0.721 1.00 98.62 102 ARG A N 1
ATOM 836 C CA . ARG A 1 102 ? 6.669 6.093 0.349 1.00 98.62 102 ARG A CA 1
ATOM 837 C C . ARG A 1 102 ? 7.105 5.184 -0.796 1.00 98.62 102 ARG A C 1
ATOM 839 O O . ARG A 1 102 ? 7.720 5.659 -1.739 1.00 98.62 102 ARG A O 1
ATOM 846 N N . ILE A 1 103 ? 6.747 3.901 -0.741 1.00 98.62 103 ILE A N 1
ATOM 847 C CA . ILE A 1 103 ? 7.063 2.945 -1.813 1.00 98.62 103 ILE A CA 1
ATOM 848 C C . ILE A 1 103 ? 6.380 3.357 -3.123 1.00 98.62 103 ILE A C 1
ATOM 850 O O . ILE A 1 103 ? 6.982 3.256 -4.190 1.00 98.62 103 ILE A O 1
ATOM 854 N N . ALA A 1 104 ? 5.132 3.831 -3.057 1.00 98.38 104 ALA A N 1
ATOM 855 C CA . ALA A 1 104 ? 4.423 4.326 -4.230 1.00 98.38 104 ALA A CA 1
ATOM 856 C C . ALA A 1 104 ? 5.118 5.558 -4.832 1.00 98.38 104 ALA A C 1
ATOM 858 O O . ALA A 1 104 ? 5.331 5.590 -6.041 1.00 98.38 104 ALA A O 1
ATOM 859 N N . ASP A 1 105 ? 5.527 6.519 -4.001 1.00 98.50 105 ASP A N 1
ATOM 860 C CA . ASP A 1 105 ? 6.241 7.725 -4.433 1.00 98.50 105 ASP A CA 1
ATOM 861 C C . ASP A 1 105 ? 7.634 7.391 -5.014 1.00 98.50 105 ASP A C 1
ATOM 863 O O . ASP A 1 105 ? 8.072 7.965 -6.008 1.00 98.50 105 ASP A O 1
ATOM 867 N N . GLU A 1 106 ? 8.342 6.413 -4.447 1.00 98.50 106 GLU A N 1
ATOM 868 C CA . GLU A 1 106 ? 9.609 5.925 -5.004 1.00 98.50 106 GLU A CA 1
ATOM 869 C C . GLU A 1 106 ? 9.408 5.242 -6.365 1.00 98.50 106 GLU A C 1
ATOM 871 O O . GLU A 1 106 ? 10.194 5.448 -7.296 1.00 98.50 106 GLU A O 1
ATOM 876 N N . ALA A 1 107 ? 8.336 4.458 -6.509 1.00 98.44 107 ALA A N 1
ATOM 877 C CA . ALA A 1 107 ? 7.997 3.790 -7.758 1.00 98.44 107 ALA A CA 1
ATOM 878 C C . ALA A 1 107 ? 7.590 4.781 -8.860 1.00 98.44 107 ALA A C 1
ATOM 880 O O . ALA A 1 107 ? 7.956 4.572 -10.020 1.00 98.44 107 ALA A O 1
ATOM 881 N N . THR A 1 108 ? 6.877 5.864 -8.529 1.00 98.44 108 THR A N 1
ATOM 882 C CA . THR A 1 108 ? 6.535 6.911 -9.507 1.00 98.44 108 THR A CA 1
ATOM 883 C C . THR A 1 108 ? 7.786 7.632 -9.992 1.00 98.44 108 THR A C 1
ATOM 885 O O . THR A 1 108 ? 7.990 7.718 -11.202 1.00 98.44 108 THR A O 1
ATOM 888 N N . VAL A 1 109 ? 8.685 8.031 -9.086 1.00 98.56 109 VAL A N 1
ATOM 889 C CA . VAL A 1 109 ? 9.972 8.653 -9.448 1.00 98.56 109 VAL A CA 1
ATOM 890 C C . VAL A 1 109 ? 10.830 7.714 -10.303 1.00 98.56 109 VAL A C 1
ATOM 892 O O . VAL A 1 109 ? 11.449 8.143 -11.278 1.00 98.56 109 VAL A O 1
ATOM 895 N N . ALA A 1 110 ? 10.880 6.420 -9.976 1.00 98.38 110 ALA A N 1
ATOM 896 C CA . ALA A 1 110 ? 11.588 5.436 -10.793 1.00 98.38 110 ALA A CA 1
ATOM 897 C C . ALA A 1 110 ? 10.957 5.281 -12.190 1.00 98.38 110 ALA A C 1
ATOM 899 O O . ALA A 1 110 ? 11.677 5.177 -13.185 1.00 98.38 110 ALA A O 1
ATOM 900 N N . GLY A 1 111 ? 9.624 5.306 -12.272 1.00 98.44 111 GLY A N 1
ATOM 901 C CA . GLY A 1 111 ? 8.882 5.272 -13.530 1.00 98.44 111 GLY A CA 1
ATOM 902 C C . GLY A 1 111 ? 9.159 6.486 -14.419 1.00 98.44 111 GLY A C 1
ATOM 903 O O . GLY A 1 111 ? 9.359 6.328 -15.623 1.00 98.44 111 GLY A O 1
ATOM 904 N N . GLU A 1 112 ? 9.237 7.682 -13.834 1.00 98.38 112 GLU A N 1
ATOM 905 C CA . GLU A 1 112 ? 9.606 8.911 -14.547 1.00 98.38 112 GLU A CA 1
ATOM 906 C C . GLU A 1 112 ? 11.034 8.837 -15.093 1.00 98.38 112 GLU A C 1
ATOM 908 O O . GLU A 1 112 ? 11.240 9.033 -16.289 1.00 98.38 112 GLU A O 1
ATOM 913 N N . LYS A 1 113 ? 12.004 8.419 -14.271 1.00 98.44 113 LYS A N 1
ATOM 914 C CA . LYS A 1 113 ? 13.393 8.220 -14.723 1.00 98.44 113 LYS A CA 1
ATOM 915 C C . LYS A 1 113 ? 13.492 7.229 -15.882 1.00 98.44 113 LYS A C 1
ATOM 917 O O . LYS A 1 113 ? 14.234 7.456 -16.834 1.00 98.44 113 LYS A O 1
ATOM 922 N N . LEU A 1 114 ? 12.747 6.124 -15.819 1.00 98.44 114 LEU A N 1
ATOM 923 C CA . LEU A 1 114 ? 12.737 5.131 -16.893 1.00 98.44 114 LEU A CA 1
ATOM 924 C C . LEU A 1 114 ? 12.132 5.696 -18.182 1.00 98.44 114 LEU A C 1
ATOM 926 O O . LEU A 1 114 ? 12.629 5.410 -19.272 1.00 98.44 114 LEU A O 1
ATOM 930 N N . LYS A 1 115 ? 11.068 6.496 -18.068 1.00 98.50 115 LYS A N 1
ATOM 931 C CA . LYS A 1 115 ? 10.466 7.190 -19.208 1.00 98.50 115 LYS A CA 1
ATOM 932 C C . LYS A 1 115 ? 11.478 8.127 -19.864 1.00 98.50 115 LYS A C 1
ATOM 934 O O . LYS A 1 115 ? 11.612 8.077 -21.085 1.00 98.50 115 LYS A O 1
ATOM 939 N N . ASP A 1 116 ? 12.202 8.917 -19.079 1.00 98.38 116 ASP A N 1
ATOM 940 C CA . ASP A 1 116 ? 13.207 9.849 -19.595 1.00 98.38 116 ASP A CA 1
ATOM 941 C C . ASP A 1 116 ? 14.322 9.100 -20.339 1.00 98.38 116 ASP A C 1
ATOM 943 O O . ASP A 1 116 ? 14.595 9.403 -21.503 1.00 98.38 116 ASP A O 1
ATOM 947 N N . LEU A 1 117 ? 14.855 8.023 -19.753 1.00 98.56 117 LEU A N 1
ATOM 948 C CA . LEU A 1 117 ? 15.840 7.152 -20.412 1.00 98.56 117 LEU A CA 1
ATOM 949 C C . LEU A 1 117 ? 15.309 6.533 -21.716 1.00 98.56 117 LEU A C 1
ATOM 951 O O . LEU A 1 117 ? 16.027 6.420 -22.711 1.00 98.56 117 LEU A O 1
ATOM 955 N N . LEU A 1 118 ? 14.034 6.138 -21.756 1.00 98.25 118 LEU A N 1
ATOM 956 C CA . LEU A 1 118 ? 13.415 5.616 -22.977 1.00 98.25 118 LEU A CA 1
ATOM 957 C C . LEU A 1 118 ? 13.333 6.709 -24.053 1.00 98.25 118 LEU A C 1
ATOM 959 O O . LEU A 1 118 ? 13.609 6.458 -25.226 1.00 98.25 118 LEU A O 1
ATOM 963 N N . THR A 1 119 ? 12.986 7.940 -23.676 1.00 98.44 119 THR A N 1
ATOM 964 C CA . THR A 1 119 ? 12.970 9.054 -24.633 1.00 98.44 119 THR A CA 1
ATOM 965 C C . THR A 1 119 ? 14.362 9.385 -25.164 1.00 98.44 119 THR A C 1
ATOM 967 O O . THR A 1 119 ? 14.507 9.577 -26.371 1.00 98.44 119 THR A O 1
ATOM 970 N N . GLU A 1 120 ? 15.386 9.366 -24.312 1.00 98.44 120 GLU A N 1
ATOM 971 C CA . GLU A 1 120 ? 16.782 9.581 -24.700 1.00 98.44 120 GLU A CA 1
ATOM 972 C C . GLU A 1 120 ? 17.260 8.502 -25.679 1.00 98.44 120 GLU A C 1
ATOM 974 O O . GLU A 1 120 ? 17.633 8.808 -26.810 1.00 98.44 120 GLU A O 1
ATOM 979 N N . THR A 1 121 ? 17.104 7.225 -25.321 1.00 98.19 121 THR A N 1
ATOM 980 C CA . THR A 1 121 ? 17.475 6.100 -26.199 1.00 98.19 121 THR A CA 1
ATOM 981 C C . THR A 1 121 ? 16.718 6.107 -27.531 1.00 98.19 121 THR A C 1
ATOM 983 O O . THR A 1 121 ? 17.264 5.722 -28.569 1.00 98.19 121 THR A O 1
ATOM 986 N N . ARG A 1 122 ? 15.464 6.577 -27.551 1.00 98.19 122 ARG A N 1
ATOM 987 C CA . ARG A 1 122 ? 14.697 6.762 -28.790 1.00 98.19 122 ARG A CA 1
ATOM 988 C C . ARG A 1 122 ? 15.280 7.874 -29.663 1.00 98.19 122 ARG A C 1
ATOM 990 O O . ARG A 1 122 ? 15.316 7.709 -30.886 1.00 98.19 122 ARG A O 1
ATOM 997 N N . ASN A 1 123 ? 15.714 8.979 -29.062 1.00 98.31 123 ASN A N 1
ATOM 998 C CA . ASN A 1 123 ? 16.355 10.084 -29.772 1.00 98.31 123 ASN A CA 1
ATOM 999 C C . ASN A 1 123 ? 17.707 9.652 -30.352 1.00 98.31 123 ASN A C 1
ATOM 1001 O O . ASN A 1 123 ? 17.976 9.918 -31.525 1.00 98.31 123 ASN A O 1
ATOM 1005 N N . ASP A 1 124 ? 18.498 8.898 -29.590 1.00 98.19 124 ASP A N 1
ATOM 1006 C CA . ASP A 1 124 ? 19.758 8.316 -30.056 1.00 98.19 124 ASP A CA 1
ATOM 1007 C C . ASP A 1 124 ? 19.535 7.354 -31.220 1.00 98.19 124 ASP A C 1
ATOM 1009 O O . ASP A 1 124 ? 20.178 7.441 -32.262 1.00 98.19 124 ASP A O 1
ATOM 1013 N N . LEU A 1 125 ? 18.556 6.457 -31.110 1.00 98.25 125 LEU A N 1
ATOM 1014 C CA . LEU A 1 125 ? 18.226 5.544 -32.199 1.00 98.25 125 LEU A CA 1
ATOM 1015 C C . LEU A 1 125 ? 17.794 6.301 -33.464 1.00 98.25 125 LEU A C 1
ATOM 1017 O O . LEU A 1 125 ? 18.141 5.896 -34.577 1.00 98.25 125 LEU A O 1
ATOM 1021 N N . ALA A 1 126 ? 17.053 7.402 -33.320 1.00 98.31 126 ALA A N 1
ATOM 1022 C CA . ALA A 1 126 ? 16.689 8.256 -34.446 1.00 98.31 126 ALA A CA 1
ATOM 1023 C C . ALA A 1 126 ? 17.914 8.951 -35.068 1.00 98.31 126 ALA A C 1
ATOM 1025 O O . ALA A 1 126 ? 18.010 9.015 -36.298 1.00 98.31 126 ALA A O 1
ATOM 1026 N N . SER A 1 127 ? 18.867 9.419 -34.255 1.00 98.38 127 SER A N 1
ATOM 1027 C CA . SER A 1 127 ? 20.102 10.045 -34.739 1.00 98.38 127 SER A CA 1
ATOM 1028 C C . SER A 1 127 ? 20.986 9.038 -35.484 1.00 98.38 127 SER A C 1
ATOM 1030 O O . SER A 1 127 ? 21.386 9.303 -36.619 1.00 98.38 127 SER A O 1
ATOM 1032 N N . TYR A 1 128 ? 21.175 7.832 -34.938 1.00 98.12 128 TYR A N 1
ATOM 1033 C CA . TYR A 1 128 ? 21.916 6.756 -35.599 1.00 98.12 128 TYR A CA 1
ATOM 1034 C C . TYR A 1 128 ? 21.267 6.320 -36.912 1.00 98.12 128 TYR A C 1
ATOM 1036 O O . TYR A 1 128 ? 21.966 6.117 -37.904 1.00 98.12 128 TYR A O 1
ATOM 1044 N N . LYS A 1 129 ? 19.931 6.232 -36.967 1.00 98.44 129 LYS A N 1
ATOM 1045 C CA . LYS A 1 129 ? 19.214 5.947 -38.220 1.00 98.44 129 LYS A CA 1
ATOM 1046 C C . LYS A 1 129 ? 19.465 7.009 -39.284 1.00 98.44 129 LYS A C 1
ATOM 1048 O O . LYS A 1 129 ? 19.629 6.663 -40.452 1.00 98.44 129 LYS A O 1
ATOM 1053 N N . LYS A 1 130 ? 19.500 8.285 -38.894 1.00 98.44 130 LYS A N 1
ATOM 1054 C CA . LYS A 1 130 ? 19.804 9.383 -39.815 1.00 98.44 130 LYS A CA 1
ATOM 1055 C C . LYS A 1 130 ? 21.232 9.267 -40.352 1.00 98.44 130 LYS A C 1
ATOM 1057 O O . LYS A 1 130 ? 21.415 9.301 -41.564 1.00 98.44 130 LYS A O 1
ATOM 1062 N N . ILE A 1 131 ? 22.210 9.047 -39.470 1.00 98.25 131 ILE A N 1
ATOM 1063 C CA . ILE A 1 131 ? 23.620 8.863 -39.850 1.00 98.25 131 ILE A CA 1
ATOM 1064 C C . ILE A 1 131 ? 23.773 7.672 -40.804 1.00 98.25 131 ILE A C 1
ATOM 1066 O O . ILE A 1 131 ? 24.411 7.800 -41.845 1.00 98.25 131 ILE A O 1
ATOM 1070 N N . ALA A 1 132 ? 23.152 6.532 -40.494 1.00 98.19 132 ALA A N 1
ATOM 1071 C CA . ALA A 1 132 ? 23.189 5.351 -41.354 1.00 98.19 132 ALA A CA 1
ATOM 1072 C C . ALA A 1 132 ? 22.597 5.633 -42.746 1.00 98.19 132 ALA A C 1
ATOM 1074 O O . ALA A 1 132 ? 23.197 5.274 -43.757 1.00 98.19 132 ALA A O 1
ATOM 1075 N N . ALA A 1 133 ? 21.459 6.333 -42.810 1.00 98.31 133 ALA A N 1
ATOM 1076 C CA . ALA A 1 133 ? 20.837 6.707 -44.076 1.00 98.31 133 ALA A CA 1
ATOM 1077 C C . ALA A 1 133 ? 21.712 7.659 -44.911 1.00 98.31 133 ALA A C 1
ATOM 1079 O O . ALA A 1 133 ? 21.719 7.560 -46.138 1.00 98.31 133 ALA A O 1
ATOM 1080 N N . ASP A 1 134 ? 22.442 8.575 -44.274 1.00 98.19 134 ASP A N 1
ATOM 1081 C CA . ASP A 1 134 ? 23.358 9.482 -44.969 1.00 98.19 134 ASP A CA 1
ATOM 1082 C C . ASP A 1 134 ? 24.611 8.744 -45.472 1.00 98.19 134 ASP A C 1
ATOM 1084 O O . ASP A 1 134 ? 24.979 8.900 -46.637 1.00 98.19 134 ASP A O 1
ATOM 1088 N N . LEU A 1 135 ? 25.179 7.834 -44.672 1.00 97.75 135 LEU A N 1
ATOM 1089 C CA . LEU A 1 135 ? 26.275 6.958 -45.106 1.00 97.75 135 LEU A CA 1
ATOM 1090 C C . LEU A 1 135 ? 25.877 6.058 -46.286 1.00 97.75 135 LEU A C 1
ATOM 1092 O O . LEU A 1 135 ? 26.675 5.854 -47.200 1.00 97.75 135 LEU A O 1
ATOM 1096 N N . ASP A 1 136 ? 24.641 5.554 -46.316 1.00 98.00 136 ASP A N 1
ATOM 1097 C CA . ASP A 1 136 ? 24.134 4.768 -47.445 1.00 98.00 136 ASP A CA 1
ATOM 1098 C C . ASP A 1 136 ? 24.009 5.600 -48.729 1.00 98.00 136 ASP A C 1
ATOM 1100 O O . ASP A 1 136 ? 24.301 5.102 -49.823 1.00 98.00 136 ASP A O 1
ATOM 1104 N N . LYS A 1 137 ? 23.598 6.871 -48.627 1.00 98.00 137 LYS A N 1
ATOM 1105 C CA . LYS A 1 137 ? 23.572 7.790 -49.779 1.00 98.00 137 LYS A CA 1
ATOM 1106 C C . LYS A 1 137 ? 24.982 8.063 -50.292 1.00 98.00 137 LYS A C 1
ATOM 1108 O O . LYS A 1 137 ? 25.203 7.991 -51.501 1.00 98.00 137 LYS A O 1
ATOM 1113 N N . ASP A 1 138 ? 25.928 8.328 -49.398 1.00 97.62 138 ASP A N 1
ATOM 1114 C CA . ASP A 1 138 ? 27.320 8.582 -49.771 1.00 97.62 138 ASP A CA 1
ATOM 1115 C C . ASP A 1 138 ? 27.971 7.347 -50.393 1.00 97.62 138 ASP A C 1
ATOM 1117 O O . ASP A 1 138 ? 28.629 7.447 -51.430 1.00 97.62 138 ASP A O 1
ATOM 1121 N N . LYS A 1 139 ? 27.712 6.157 -49.841 1.00 98.00 139 LYS A N 1
ATOM 1122 C CA . LYS A 1 139 ? 28.155 4.888 -50.424 1.00 98.00 139 LYS A CA 1
ATOM 1123 C C . LYS A 1 139 ? 27.638 4.711 -51.852 1.00 98.00 139 LYS A C 1
ATOM 1125 O O . LYS A 1 139 ? 28.419 4.352 -52.731 1.00 98.00 139 LYS A O 1
ATOM 1130 N N . LYS A 1 140 ? 26.350 4.984 -52.099 1.00 97.81 140 LYS A N 1
ATOM 1131 C CA . LYS A 1 140 ? 25.765 4.942 -53.453 1.00 97.81 140 LYS A CA 1
ATOM 1132 C C . LYS A 1 140 ? 26.440 5.948 -54.381 1.00 97.81 140 LYS A C 1
ATOM 1134 O O . LYS A 1 140 ? 26.891 5.573 -55.456 1.00 97.81 140 LYS A O 1
ATOM 1139 N N . ARG A 1 141 ? 26.609 7.194 -53.934 1.00 98.12 141 ARG A N 1
ATOM 1140 C CA . ARG A 1 141 ? 27.290 8.242 -54.706 1.00 98.12 141 ARG A CA 1
ATOM 1141 C C . ARG A 1 141 ? 28.717 7.842 -55.095 1.00 98.12 141 ARG A C 1
ATOM 1143 O O . ARG A 1 141 ? 29.119 8.066 -56.234 1.00 98.12 141 ARG A O 1
ATOM 1150 N N . MET A 1 142 ? 29.483 7.266 -54.169 1.00 97.56 142 MET A N 1
ATOM 1151 C CA . MET A 1 142 ? 30.850 6.808 -54.435 1.00 97.56 142 MET A CA 1
ATOM 1152 C C . MET A 1 142 ? 30.877 5.605 -55.383 1.00 97.56 142 MET A C 1
ATOM 1154 O O . MET A 1 142 ? 31.731 5.551 -56.267 1.00 97.56 142 MET A O 1
ATOM 1158 N N . ALA A 1 143 ? 29.930 4.671 -55.252 1.00 97.94 143 ALA A N 1
ATOM 1159 C CA . ALA A 1 143 ? 29.782 3.558 -56.188 1.00 97.94 143 ALA A CA 1
ATOM 1160 C C . ALA A 1 143 ? 29.495 4.056 -57.617 1.00 97.94 143 ALA A C 1
ATOM 1162 O O . ALA A 1 143 ? 30.193 3.654 -58.548 1.00 97.94 143 ALA A O 1
ATOM 1163 N N . ASP A 1 144 ? 28.570 5.009 -57.777 1.00 97.69 144 ASP A N 1
ATOM 1164 C CA . ASP A 1 144 ? 28.252 5.623 -59.072 1.00 97.69 144 ASP A CA 1
ATOM 1165 C C . ASP A 1 144 ? 29.471 6.344 -59.679 1.00 97.69 144 ASP A C 1
ATOM 1167 O O . ASP A 1 144 ? 29.709 6.295 -60.888 1.00 97.69 144 ASP A O 1
ATOM 1171 N N . GLN A 1 145 ? 30.273 7.029 -58.854 1.00 97.56 145 GLN A N 1
ATOM 1172 C CA . GLN A 1 145 ? 31.510 7.680 -59.304 1.00 97.56 145 GLN A CA 1
ATOM 1173 C C . GLN A 1 145 ? 32.561 6.666 -59.764 1.00 97.56 145 GLN A C 1
ATOM 1175 O O . GLN A 1 145 ? 33.190 6.869 -60.805 1.00 97.56 145 GLN A O 1
ATOM 1180 N N . LEU A 1 146 ? 32.741 5.571 -59.021 1.00 97.44 146 LEU A N 1
ATOM 1181 C CA . LEU A 1 146 ? 33.646 4.488 -59.405 1.00 97.44 146 LEU A CA 1
ATOM 1182 C C . LEU A 1 146 ? 33.213 3.836 -60.719 1.00 97.44 146 LEU A C 1
ATOM 1184 O O . LEU A 1 146 ? 34.062 3.585 -61.574 1.00 97.44 146 LEU A O 1
ATOM 1188 N N . GLU A 1 147 ? 31.914 3.614 -60.917 1.00 97.56 147 GLU A N 1
ATOM 1189 C CA . GLU A 1 147 ? 31.378 3.068 -62.164 1.00 97.56 147 GLU A CA 1
ATOM 1190 C C . GLU A 1 147 ? 31.651 4.002 -63.351 1.00 97.56 147 GLU A C 1
ATOM 1192 O O . GLU A 1 147 ? 32.189 3.569 -64.373 1.00 97.56 147 GLU A O 1
ATOM 1197 N N . ARG A 1 148 ? 31.375 5.305 -63.201 1.00 96.88 148 ARG A N 1
ATOM 1198 C CA . ARG A 1 148 ? 31.673 6.311 -64.236 1.00 96.88 148 ARG A CA 1
ATOM 1199 C C . ARG A 1 148 ? 33.159 6.360 -64.574 1.00 96.88 148 ARG A C 1
ATOM 1201 O O . ARG A 1 148 ? 33.506 6.363 -65.753 1.00 96.88 148 ARG A O 1
ATOM 1208 N N . ASN A 1 149 ? 34.030 6.358 -63.567 1.00 97.62 149 ASN A N 1
ATOM 1209 C CA . ASN A 1 149 ? 35.480 6.375 -63.767 1.00 97.62 149 ASN A CA 1
ATOM 1210 C C . ASN A 1 149 ? 35.978 5.086 -64.433 1.00 97.62 149 ASN A C 1
ATOM 1212 O O . ASN A 1 149 ? 36.812 5.145 -65.335 1.00 97.62 149 ASN A O 1
ATOM 1216 N N . SER A 1 150 ? 35.442 3.928 -64.038 1.00 97.81 150 SER A N 1
ATOM 1217 C CA . SER A 1 150 ? 35.739 2.634 -64.660 1.00 97.81 150 SER A CA 1
ATOM 1218 C C . SER A 1 150 ? 35.345 2.621 -66.140 1.00 97.81 150 SER A C 1
ATOM 1220 O O . SER A 1 150 ? 36.153 2.255 -66.995 1.00 97.81 150 SER A O 1
ATOM 1222 N N . ASN A 1 151 ? 34.145 3.105 -66.469 1.00 97.06 151 ASN A N 1
ATOM 1223 C CA . ASN A 1 151 ? 33.669 3.205 -67.849 1.00 97.06 151 ASN A CA 1
ATOM 1224 C C . ASN A 1 151 ? 34.481 4.226 -68.664 1.00 97.06 151 ASN A C 1
ATOM 1226 O O . ASN A 1 151 ? 34.876 3.936 -69.791 1.00 97.06 151 ASN A O 1
ATOM 1230 N N . ALA A 1 152 ? 34.825 5.382 -68.089 1.00 96.88 152 ALA A N 1
ATOM 1231 C CA . ALA A 1 152 ? 35.698 6.363 -68.735 1.00 96.88 152 ALA A CA 1
ATOM 1232 C C . ALA A 1 152 ? 37.099 5.790 -69.017 1.00 96.88 152 ALA A C 1
ATOM 1234 O O . ALA A 1 152 ? 37.650 6.006 -70.098 1.00 96.88 152 ALA A O 1
ATOM 1235 N N . ALA A 1 153 ? 37.658 5.015 -68.083 1.00 96.75 153 ALA A N 1
ATOM 1236 C CA . ALA A 1 153 ? 38.938 4.340 -68.264 1.00 96.75 153 ALA A CA 1
ATOM 1237 C C . ALA A 1 153 ? 38.877 3.269 -69.365 1.00 96.75 153 ALA A C 1
ATOM 1239 O O . ALA A 1 153 ? 39.807 3.183 -70.168 1.00 96.75 153 ALA A O 1
ATOM 1240 N N . LYS A 1 154 ? 37.792 2.485 -69.447 1.00 96.50 154 LYS A N 1
ATOM 1241 C CA . LYS A 1 154 ? 37.564 1.527 -70.546 1.00 96.50 154 LYS A CA 1
ATOM 1242 C C . LYS A 1 154 ? 37.492 2.237 -71.898 1.00 96.50 154 LYS A C 1
ATOM 1244 O O . LYS A 1 154 ? 38.277 1.909 -72.781 1.00 96.50 154 LYS A O 1
ATOM 1249 N N . ASN A 1 155 ? 36.667 3.277 -72.010 1.00 96.50 155 ASN A N 1
ATOM 1250 C CA . ASN A 1 155 ? 36.529 4.059 -73.240 1.00 96.50 155 ASN A CA 1
ATOM 1251 C C . ASN A 1 155 ? 37.857 4.716 -73.654 1.00 96.50 155 ASN A C 1
ATOM 1253 O O . ASN A 1 155 ? 38.188 4.773 -74.833 1.00 96.50 155 ASN A O 1
ATOM 1257 N N . SER A 1 156 ? 38.642 5.215 -72.693 1.00 96.12 156 SER A N 1
ATOM 1258 C CA . SER A 1 156 ? 39.979 5.762 -72.958 1.00 96.12 156 SER A CA 1
ATOM 1259 C C . SER A 1 156 ? 40.937 4.689 -73.485 1.00 96.12 156 SER A C 1
ATOM 1261 O O . SER A 1 156 ? 41.635 4.916 -74.472 1.00 96.12 156 SER A O 1
ATOM 1263 N N . ARG A 1 157 ? 40.930 3.486 -72.892 1.00 96.62 157 ARG A N 1
ATOM 1264 C CA . ARG A 1 157 ? 41.728 2.347 -73.377 1.00 96.62 157 ARG A CA 1
ATOM 1265 C C . ARG A 1 157 ? 41.332 1.924 -74.791 1.00 96.62 157 ARG A C 1
ATOM 1267 O O . ARG A 1 157 ? 42.223 1.653 -75.590 1.00 96.62 157 ARG A O 1
ATOM 1274 N N . GLU A 1 158 ? 40.037 1.886 -75.099 1.00 96.00 158 GLU A N 1
ATOM 1275 C CA . GLU A 1 158 ? 39.526 1.597 -76.446 1.00 96.00 158 GLU A CA 1
ATOM 1276 C C . GLU A 1 158 ? 39.998 2.649 -77.452 1.00 96.00 158 GLU A C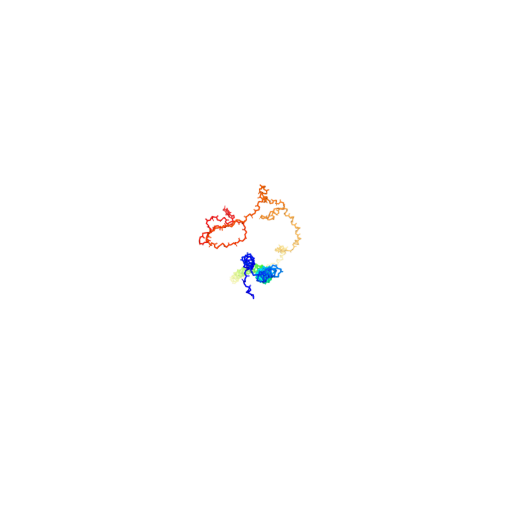 1
ATOM 1278 O O . GLU A 1 158 ? 40.651 2.295 -78.427 1.00 96.00 158 GLU A O 1
ATOM 1283 N N . LYS A 1 159 ? 39.834 3.943 -77.150 1.00 96.00 159 LYS A N 1
ATOM 1284 C CA . LYS A 1 159 ? 40.346 5.030 -78.003 1.00 96.00 159 LYS A CA 1
ATOM 1285 C C . LYS A 1 159 ? 41.853 4.939 -78.238 1.00 96.00 159 LYS A C 1
ATOM 1287 O O . LYS A 1 159 ? 42.312 5.115 -79.360 1.00 96.00 159 LYS A O 1
ATOM 1292 N N . VAL A 1 160 ? 42.640 4.657 -77.197 1.00 95.94 160 VAL A N 1
ATOM 1293 C CA . VAL A 1 160 ? 44.095 4.470 -77.334 1.00 95.94 160 VAL A CA 1
ATOM 1294 C C . VAL A 1 160 ? 44.408 3.270 -78.228 1.00 95.94 160 VAL A C 1
ATOM 1296 O O . VAL A 1 160 ? 45.346 3.334 -79.020 1.00 95.94 160 VAL A O 1
ATOM 1299 N N . LYS A 1 161 ? 43.639 2.181 -78.126 1.00 96.25 161 LYS A N 1
ATOM 1300 C CA . LYS A 1 161 ? 43.783 1.009 -78.996 1.00 96.25 161 LYS A CA 1
ATOM 1301 C C . LYS A 1 161 ? 43.458 1.355 -80.453 1.00 96.25 161 LYS A C 1
ATOM 1303 O O . LYS A 1 161 ? 44.240 0.985 -81.325 1.00 96.25 161 LYS A O 1
ATOM 1308 N N . ASP A 1 162 ? 42.386 2.103 -80.699 1.00 95.06 162 ASP A N 1
ATOM 1309 C CA . ASP A 1 162 ? 41.971 2.525 -82.041 1.00 95.06 162 ASP A CA 1
ATOM 1310 C C . ASP A 1 162 ? 42.993 3.472 -82.678 1.00 95.06 162 ASP A C 1
ATOM 1312 O O . ASP A 1 162 ? 43.422 3.250 -83.807 1.00 95.06 162 ASP A O 1
ATOM 1316 N N . VAL A 1 163 ? 43.474 4.476 -81.936 1.00 94.88 163 VAL A N 1
ATOM 1317 C CA . VAL A 1 163 ? 44.529 5.392 -82.406 1.00 94.88 163 VAL A CA 1
ATOM 1318 C C . VAL A 1 163 ? 45.830 4.638 -82.682 1.00 94.88 163 VAL A C 1
ATOM 1320 O O . VAL A 1 163 ? 46.491 4.892 -83.686 1.00 94.88 163 VAL A O 1
ATOM 1323 N N . ARG A 1 164 ? 46.209 3.670 -81.835 1.00 94.94 164 ARG A N 1
ATOM 1324 C CA . ARG A 1 164 ? 47.372 2.807 -82.106 1.00 94.94 164 ARG A CA 1
ATOM 1325 C C . ARG A 1 164 ? 47.188 1.987 -83.382 1.00 94.94 164 ARG A C 1
ATOM 1327 O O . ARG A 1 164 ? 48.147 1.852 -84.134 1.00 94.94 164 ARG A O 1
ATOM 1334 N N . ALA A 1 165 ? 45.988 1.463 -83.633 1.00 94.19 165 ALA A N 1
ATOM 1335 C CA . ALA A 1 165 ? 45.687 0.731 -84.861 1.00 94.19 165 ALA A CA 1
ATOM 1336 C C . ALA A 1 165 ? 45.779 1.640 -86.099 1.00 94.19 165 ALA A C 1
ATOM 1338 O O . ALA A 1 165 ? 46.423 1.260 -87.074 1.00 94.19 165 ALA A O 1
ATOM 1339 N N . GLN A 1 166 ? 45.227 2.856 -86.031 1.00 94.00 166 GLN A N 1
ATOM 1340 C CA . GLN A 1 166 ? 45.338 3.861 -87.095 1.00 94.00 166 GLN A CA 1
ATOM 1341 C C . GLN A 1 166 ? 46.796 4.259 -87.358 1.00 94.00 166 GLN A C 1
ATOM 1343 O O . GLN A 1 166 ? 47.222 4.288 -88.510 1.00 94.00 166 GLN A O 1
ATOM 1348 N N . ASN A 1 167 ? 47.587 4.504 -86.308 1.00 92.12 167 ASN A N 1
ATOM 1349 C CA . ASN A 1 167 ? 49.015 4.803 -86.444 1.00 92.12 167 ASN A CA 1
ATOM 1350 C C . ASN A 1 167 ? 49.779 3.651 -87.104 1.00 92.12 167 ASN A C 1
ATOM 1352 O O . ASN A 1 167 ? 50.602 3.899 -87.979 1.00 92.12 167 ASN A O 1
ATOM 1356 N N . ALA A 1 168 ? 49.486 2.402 -86.735 1.00 94.00 168 ALA A N 1
ATOM 1357 C CA . ALA A 1 168 ? 50.097 1.237 -87.368 1.00 94.00 168 ALA A CA 1
ATOM 1358 C C . ALA A 1 168 ? 49.693 1.098 -88.850 1.00 94.00 168 ALA A C 1
ATOM 1360 O O . ALA A 1 168 ? 50.513 0.718 -89.682 1.00 94.00 168 ALA A O 1
ATOM 1361 N N . GLU A 1 169 ? 48.445 1.415 -89.209 1.00 92.56 169 GLU A N 1
ATOM 1362 C CA . GLU A 1 169 ? 47.991 1.424 -90.606 1.00 92.56 169 GLU A CA 1
ATOM 1363 C C . GLU A 1 169 ? 48.670 2.533 -91.424 1.00 92.56 169 GLU A C 1
ATOM 1365 O O . GLU A 1 169 ? 49.105 2.294 -92.550 1.00 92.56 169 GLU A O 1
ATOM 1370 N N . LEU A 1 170 ? 48.798 3.737 -90.857 1.00 91.31 170 LEU A N 1
ATOM 1371 C CA . LEU A 1 170 ? 49.507 4.852 -91.485 1.00 91.31 170 LEU A CA 1
ATOM 1372 C C . LEU A 1 170 ? 50.998 4.553 -91.658 1.00 91.31 170 LEU A C 1
ATOM 1374 O O . LEU A 1 170 ? 51.533 4.827 -92.726 1.00 91.31 170 LEU A O 1
ATOM 1378 N N . GLN A 1 171 ? 51.647 3.937 -90.667 1.00 91.81 171 GLN A N 1
ATOM 1379 C CA . GLN A 1 171 ? 53.035 3.475 -90.785 1.00 91.81 171 GLN A CA 1
ATOM 1380 C C . GLN A 1 171 ? 53.198 2.493 -91.947 1.00 91.81 171 GLN A C 1
ATOM 1382 O O . GLN A 1 171 ? 54.037 2.719 -92.811 1.00 91.81 171 GLN A O 1
ATOM 1387 N N . LYS A 1 172 ? 52.324 1.483 -92.055 1.00 91.94 172 LYS A N 1
ATOM 1388 C CA . LYS A 1 172 ? 52.326 0.557 -93.202 1.00 91.94 172 LYS A CA 1
ATOM 1389 C C . LYS A 1 172 ? 52.124 1.270 -94.541 1.00 91.94 172 LYS A C 1
ATOM 1391 O O . LYS A 1 172 ? 52.742 0.896 -95.534 1.00 91.94 172 LYS A O 1
ATOM 1396 N N . LYS A 1 173 ? 51.254 2.287 -94.596 1.00 90.25 173 LYS A N 1
ATOM 1397 C CA . LYS A 1 173 ? 51.050 3.102 -95.807 1.00 90.25 173 LYS A CA 1
ATOM 1398 C C . LYS A 1 173 ? 52.310 3.884 -96.173 1.00 90.25 173 LYS A C 1
ATOM 1400 O O . LYS A 1 173 ? 52.678 3.870 -97.343 1.00 90.25 173 LYS A O 1
ATOM 1405 N N . ILE A 1 174 ? 52.971 4.514 -95.201 1.00 88.25 174 ILE A N 1
ATOM 1406 C CA . ILE A 1 174 ? 54.245 5.217 -95.406 1.00 88.25 174 ILE A CA 1
ATOM 1407 C C . ILE A 1 174 ? 55.300 4.243 -95.936 1.00 88.25 174 ILE A C 1
ATOM 1409 O O . ILE A 1 174 ? 55.833 4.489 -97.009 1.00 88.25 174 ILE A O 1
ATOM 1413 N N . GLU A 1 175 ? 55.499 3.096 -95.282 1.00 87.75 175 GLU A N 1
ATOM 1414 C CA . GLU A 1 175 ? 56.440 2.058 -95.731 1.00 87.75 175 GLU A CA 1
ATOM 1415 C C . GLU A 1 175 ? 56.134 1.587 -97.165 1.00 87.75 175 GLU A C 1
ATOM 1417 O O . GLU A 1 175 ? 57.033 1.446 -97.991 1.00 87.75 175 GLU A O 1
ATOM 1422 N N . SER A 1 176 ? 54.854 1.395 -97.508 1.00 84.56 17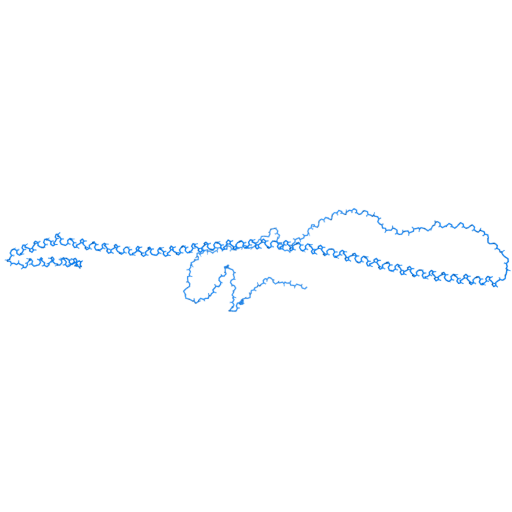6 SER A N 1
ATOM 1423 C CA . SER A 1 176 ? 54.453 1.005 -98.868 1.00 84.56 176 SER A CA 1
ATOM 1424 C C . SER A 1 176 ? 54.684 2.104 -99.916 1.00 84.56 176 SER A C 1
ATOM 1426 O O . SER A 1 176 ? 54.992 1.806 -101.071 1.00 84.56 176 SER A O 1
ATOM 1428 N N . LEU A 1 177 ? 54.536 3.379 -99.537 1.00 81.81 177 LEU A N 1
ATOM 1429 C CA . LEU A 1 177 ? 54.818 4.522 -100.408 1.00 81.81 177 LEU A CA 1
ATOM 1430 C C . LEU A 1 177 ? 56.323 4.718 -100.588 1.00 81.81 177 LEU A C 1
ATOM 1432 O O . LEU A 1 177 ? 56.755 5.000 -101.700 1.00 81.81 177 LEU A O 1
ATOM 1436 N N . GLU A 1 178 ? 57.113 4.522 -99.534 1.00 83.00 178 GLU A N 1
ATOM 1437 C CA . GLU A 1 178 ? 58.575 4.510 -99.595 1.00 83.00 178 GLU A CA 1
ATOM 1438 C C . GLU A 1 178 ? 59.075 3.394 -100.519 1.00 83.00 178 GLU A C 1
ATOM 1440 O O . GLU A 1 178 ? 59.903 3.654 -101.390 1.00 83.00 178 GLU A O 1
ATOM 1445 N N . GLN A 1 179 ? 58.511 2.185 -100.423 1.00 78.25 179 GLN A N 1
ATOM 1446 C CA . GLN A 1 179 ? 58.807 1.088 -101.354 1.00 78.25 179 GLN A CA 1
ATOM 1447 C C . GLN A 1 179 ? 58.447 1.444 -102.805 1.00 78.25 179 GLN A C 1
ATOM 1449 O O . GLN A 1 179 ? 59.263 1.245 -103.701 1.00 78.25 179 GLN A O 1
ATOM 1454 N N . ARG A 1 180 ? 57.280 2.060 -103.052 1.00 73.00 180 ARG A N 1
ATOM 1455 C CA . ARG A 1 180 ? 56.917 2.559 -104.395 1.00 73.00 180 ARG A CA 1
ATOM 1456 C C . ARG A 1 180 ? 57.865 3.648 -104.905 1.00 73.00 180 ARG A C 1
ATOM 1458 O O . ARG A 1 180 ? 58.179 3.669 -106.092 1.00 73.00 180 ARG A O 1
ATOM 1465 N N . LEU A 1 181 ? 58.321 4.547 -104.035 1.00 65.12 181 LEU A N 1
ATOM 1466 C CA . LEU A 1 181 ? 59.316 5.574 -104.365 1.00 65.12 181 LEU A CA 1
ATOM 1467 C C . LEU A 1 181 ? 60.680 4.962 -104.715 1.00 65.12 181 LEU A C 1
ATOM 1469 O O . LEU A 1 181 ? 61.357 5.476 -105.599 1.00 65.12 181 LEU A O 1
ATOM 1473 N N . LEU A 1 182 ? 61.057 3.855 -104.073 1.00 63.44 182 LEU A N 1
ATOM 1474 C CA . LEU A 1 182 ? 62.264 3.080 -104.382 1.00 63.44 182 LEU A CA 1
ATOM 1475 C C . LEU A 1 182 ? 62.165 2.300 -105.708 1.00 63.44 182 LEU A C 1
ATOM 1477 O O . LEU A 1 182 ? 63.184 2.086 -106.360 1.00 63.44 182 LEU A O 1
ATOM 1481 N N . GLU A 1 183 ? 60.962 1.905 -106.131 1.00 60.84 183 GLU A N 1
ATOM 1482 C CA . GLU A 1 183 ? 60.719 1.151 -107.375 1.00 60.84 183 GLU A CA 1
ATOM 1483 C C . GLU A 1 183 ? 60.490 2.036 -108.618 1.00 60.84 183 GLU A C 1
ATOM 1485 O O . GLU A 1 183 ? 60.454 1.529 -109.740 1.00 60.84 183 GLU A O 1
ATOM 1490 N N . THR A 1 184 ? 60.370 3.359 -108.457 1.00 47.56 184 THR A N 1
ATOM 1491 C CA . THR A 1 184 ? 60.138 4.290 -109.575 1.00 47.56 184 THR A CA 1
ATOM 1492 C C . THR A 1 184 ? 61.430 5.044 -109.939 1.00 47.56 184 THR A C 1
ATOM 1494 O O . THR A 1 184 ? 61.951 5.780 -109.102 1.00 47.56 184 THR A O 1
ATOM 1497 N N . PRO A 1 185 ? 61.973 4.930 -111.170 1.00 43.19 185 PRO A N 1
ATOM 1498 C CA . PRO A 1 185 ? 63.151 5.693 -111.578 1.00 43.19 185 PRO A CA 1
ATOM 1499 C C . PRO A 1 185 ? 62.814 7.180 -111.782 1.00 43.19 185 PRO A C 1
ATOM 1501 O O . PRO A 1 185 ? 61.718 7.538 -112.212 1.00 43.19 185 PRO A O 1
ATOM 1504 N N . HIS A 1 186 ? 63.789 8.039 -111.471 1.00 40.97 186 HIS A N 1
ATOM 1505 C CA . HIS A 1 186 ? 63.734 9.502 -111.529 1.00 40.97 186 HIS A CA 1
ATOM 1506 C C . HIS A 1 186 ? 62.973 10.094 -112.733 1.00 40.97 186 HIS A C 1
ATOM 1508 O O . HIS A 1 186 ? 63.390 9.956 -113.881 1.00 40.97 186 HIS A O 1
ATOM 1514 N N . SER A 1 187 ? 61.944 10.888 -112.428 1.00 38.41 187 SER A N 1
ATOM 1515 C CA . SER A 1 187 ? 61.502 12.035 -113.231 1.00 38.41 187 SER A CA 1
ATOM 1516 C C . SER A 1 187 ? 61.765 13.303 -112.402 1.00 38.41 187 SER A C 1
ATOM 1518 O O . SER A 1 187 ? 61.591 13.253 -111.178 1.00 38.41 187 SER A O 1
ATOM 1520 N N . PRO A 1 188 ? 62.264 14.406 -112.990 1.00 44.34 188 PRO A N 1
ATOM 1521 C CA . PRO A 1 188 ? 62.795 15.518 -112.221 1.00 44.34 188 PRO A CA 1
ATOM 1522 C C . PRO A 1 188 ? 61.693 16.255 -111.458 1.00 44.34 188 PRO A C 1
ATOM 1524 O O . PRO A 1 188 ? 60.627 16.560 -111.985 1.00 44.34 188 PRO A O 1
ATOM 1527 N N . VAL A 1 189 ? 62.028 16.539 -110.201 1.00 50.38 189 VAL A N 1
ATOM 1528 C CA . VAL A 1 189 ? 61.557 17.630 -109.344 1.00 50.38 189 VAL A CA 1
ATOM 1529 C C . VAL A 1 189 ? 60.699 18.661 -110.086 1.00 50.38 189 VAL A C 1
ATOM 1531 O O . VAL A 1 189 ? 61.218 19.501 -110.817 1.00 50.38 189 VAL A O 1
ATOM 1534 N N . SER A 1 190 ? 59.396 18.657 -109.808 1.00 44.81 190 SER A N 1
ATOM 1535 C CA . SER A 1 190 ? 58.592 19.874 -109.882 1.00 44.81 190 SER A CA 1
ATOM 1536 C C . SER A 1 190 ? 58.370 20.345 -108.452 1.00 44.81 190 SER A C 1
ATOM 1538 O O . SER A 1 190 ? 57.696 19.678 -107.668 1.00 44.81 190 SER A O 1
ATOM 1540 N N . GLN A 1 191 ? 58.991 21.472 -108.107 1.00 52.38 191 GLN A N 1
ATOM 1541 C CA . GLN A 1 191 ? 58.712 22.221 -106.886 1.00 52.38 191 GLN A CA 1
ATOM 1542 C C . GLN A 1 191 ? 57.197 22.457 -106.760 1.00 52.38 191 GLN A C 1
ATOM 1544 O O . GLN A 1 191 ? 56.608 23.029 -107.681 1.00 52.38 191 GLN A O 1
ATOM 1549 N N . PRO A 1 192 ? 56.552 22.096 -105.642 1.00 48.41 192 PRO A N 1
ATOM 1550 C CA . PRO A 1 192 ? 55.316 22.744 -105.254 1.00 48.41 192 PRO A CA 1
ATOM 1551 C C . PRO A 1 192 ? 55.679 24.124 -104.698 1.00 48.41 192 PRO A C 1
ATOM 1553 O O . PRO A 1 192 ? 56.507 24.245 -103.793 1.00 48.41 192 PRO A O 1
ATOM 1556 N N . GLN A 1 193 ? 55.077 25.160 -105.278 1.00 52.31 193 GLN A N 1
ATOM 1557 C CA . GLN A 1 193 ? 55.067 26.515 -104.737 1.00 52.31 193 GLN A CA 1
ATOM 1558 C C . GLN A 1 193 ? 54.707 26.511 -103.240 1.00 52.31 193 GLN A C 1
ATOM 1560 O O . GLN A 1 193 ? 53.904 25.674 -102.814 1.00 52.31 193 GLN A O 1
ATOM 1565 N N . PRO A 1 194 ? 55.218 27.468 -102.445 1.00 51.09 194 PRO A N 1
ATOM 1566 C CA . PRO A 1 194 ? 54.635 27.752 -101.147 1.00 51.09 194 PRO A CA 1
ATOM 1567 C C . PRO A 1 194 ? 53.215 28.274 -101.394 1.00 51.09 194 PRO A C 1
ATOM 1569 O O . PRO A 1 194 ? 53.015 29.421 -101.785 1.00 51.09 194 PRO A O 1
ATOM 1572 N N . HIS A 1 195 ? 52.216 27.408 -101.234 1.00 48.84 195 HIS A N 1
ATOM 1573 C CA . HIS A 1 195 ? 50.861 27.878 -101.007 1.00 48.84 195 HIS A CA 1
ATOM 1574 C C . HIS A 1 195 ? 50.822 28.437 -99.589 1.00 48.84 195 HIS A C 1
ATOM 1576 O O . HIS A 1 195 ? 50.626 27.704 -98.621 1.00 48.84 195 HIS A O 1
ATOM 1582 N N . ASP A 1 196 ? 51.023 29.751 -99.508 1.00 47.81 196 ASP A N 1
ATOM 1583 C CA . ASP A 1 196 ? 50.399 30.600 -98.503 1.00 47.81 196 ASP A CA 1
ATOM 1584 C C . ASP A 1 196 ? 48.889 30.345 -98.576 1.00 47.81 196 ASP A C 1
ATOM 1586 O O . ASP A 1 196 ? 48.163 30.933 -99.379 1.00 47.81 196 ASP A O 1
ATOM 1590 N N . TYR A 1 197 ? 48.432 29.367 -97.800 1.00 49.75 197 TYR A N 1
ATOM 1591 C CA . TYR A 1 197 ? 47.022 29.170 -97.529 1.00 49.75 197 TYR A CA 1
ATOM 1592 C C . TYR A 1 197 ? 46.756 29.740 -96.142 1.00 49.75 197 TYR A C 1
ATOM 1594 O O . TYR A 1 197 ? 46.949 29.073 -95.123 1.00 49.75 197 TYR A O 1
ATOM 1602 N N . ASP A 1 198 ? 46.323 31.002 -96.145 1.00 52.31 198 ASP A N 1
ATOM 1603 C CA . ASP A 1 198 ? 45.498 31.619 -95.110 1.00 52.31 198 ASP A CA 1
ATOM 1604 C C . ASP A 1 198 ? 44.240 30.757 -94.921 1.00 52.31 198 ASP A C 1
ATOM 1606 O O . ASP A 1 198 ? 43.192 30.946 -95.538 1.00 52.31 198 ASP A O 1
ATOM 1610 N N . GLY A 1 199 ? 44.385 29.722 -94.099 1.00 45.69 199 GLY A N 1
ATOM 1611 C CA . GLY A 1 199 ? 43.309 28.862 -93.640 1.00 45.69 199 GLY A CA 1
ATOM 1612 C C . GLY A 1 199 ? 42.713 29.435 -92.370 1.00 45.69 199 GLY A C 1
ATOM 1613 O O . GLY A 1 199 ? 42.997 28.957 -91.273 1.00 45.69 199 GLY A O 1
ATOM 1614 N N . ASP A 1 200 ? 41.904 30.469 -92.549 1.00 53.84 200 ASP A N 1
ATOM 1615 C CA . ASP A 1 200 ? 41.015 31.051 -91.559 1.00 53.84 200 ASP A CA 1
ATOM 1616 C C . ASP A 1 200 ? 40.113 29.959 -90.943 1.00 53.84 200 ASP A C 1
ATOM 1618 O O . ASP A 1 200 ? 39.067 29.591 -91.473 1.00 53.84 200 ASP A O 1
ATOM 1622 N N . PHE A 1 201 ? 40.550 29.385 -89.821 1.00 45.91 201 PHE A N 1
ATOM 1623 C CA . PHE A 1 201 ? 39.733 28.541 -88.943 1.00 45.91 201 PHE A CA 1
ATOM 1624 C C . PHE A 1 201 ? 39.786 29.072 -87.510 1.00 45.91 201 PHE A C 1
ATOM 1626 O O . PHE A 1 201 ? 39.931 28.336 -86.536 1.00 45.91 201 PHE A O 1
ATOM 1633 N N . SER A 1 202 ? 39.579 30.383 -87.376 1.00 51.03 202 SER A N 1
ATOM 1634 C CA . SER A 1 202 ? 39.079 30.996 -86.146 1.00 51.03 202 SER A CA 1
ATOM 1635 C C . SER A 1 202 ? 37.553 30.828 -86.067 1.00 51.03 202 SER A C 1
ATOM 1637 O O . SER A 1 202 ? 36.793 31.789 -86.050 1.00 51.03 202 SER A O 1
ATOM 1639 N N . SER A 1 203 ? 37.062 29.585 -86.107 1.00 52.84 203 SER A N 1
ATOM 1640 C CA . SER A 1 203 ? 35.631 29.286 -85.929 1.00 52.84 203 SER A CA 1
ATOM 1641 C C . SER A 1 203 ? 35.367 27.830 -85.540 1.00 52.84 203 SER A C 1
ATOM 1643 O O . SER A 1 203 ? 34.461 27.177 -86.046 1.00 52.84 203 SER A O 1
ATOM 1645 N N . HIS A 1 204 ? 36.099 27.319 -84.551 1.00 41.00 204 HIS A N 1
ATOM 1646 C CA . HIS A 1 204 ? 35.500 26.321 -83.670 1.00 41.00 204 HIS A CA 1
ATOM 1647 C C . HIS A 1 204 ? 35.214 26.959 -82.322 1.00 41.00 204 HIS A C 1
ATOM 1649 O O . HIS A 1 204 ? 36.061 27.040 -81.436 1.00 41.00 204 HIS A O 1
ATOM 1655 N N . GLU A 1 205 ? 33.966 27.422 -82.212 1.00 44.19 205 GLU A N 1
ATOM 1656 C CA . GLU A 1 205 ? 33.256 27.606 -80.959 1.00 44.19 205 GLU A CA 1
ATOM 1657 C C . GLU A 1 205 ? 33.673 26.508 -79.975 1.00 44.19 205 GLU A C 1
ATOM 1659 O O . GLU A 1 205 ? 33.311 25.335 -80.114 1.00 44.19 205 GLU A O 1
ATOM 1664 N N . LEU A 1 206 ? 34.422 26.910 -78.952 1.00 47.00 206 LEU A N 1
ATOM 1665 C CA . LEU A 1 206 ? 34.501 26.208 -77.686 1.00 47.00 206 LEU A CA 1
ATOM 1666 C C . LEU A 1 206 ? 33.076 26.129 -77.125 1.00 47.00 206 LEU A C 1
ATOM 1668 O O . LEU A 1 206 ? 32.662 26.943 -76.304 1.00 47.00 206 LEU A O 1
ATOM 1672 N N . LYS A 1 207 ? 32.306 25.129 -77.558 1.00 44.91 207 LYS A N 1
ATOM 1673 C CA . LYS A 1 207 ? 31.152 24.640 -76.807 1.00 44.91 207 LYS A CA 1
ATOM 1674 C C . LYS A 1 207 ? 31.692 23.875 -75.610 1.00 44.91 207 LYS A C 1
ATOM 1676 O O . LYS A 1 207 ? 31.673 22.651 -75.562 1.00 44.91 207 LYS A O 1
ATOM 1681 N N . THR A 1 208 ? 32.181 24.619 -74.628 1.00 45.25 208 THR A N 1
ATOM 1682 C CA . THR A 1 208 ? 32.139 24.210 -73.231 1.00 45.25 208 THR A CA 1
ATOM 1683 C C . THR A 1 208 ? 30.669 24.010 -72.861 1.00 45.25 208 THR A C 1
ATOM 1685 O O . THR A 1 208 ? 29.910 24.980 -72.839 1.00 45.25 208 THR A O 1
ATOM 1688 N N . PRO A 1 209 ? 30.209 22.802 -72.495 1.00 47.31 209 PRO A N 1
ATOM 1689 C CA . PRO A 1 209 ? 28.994 22.684 -71.716 1.00 47.31 209 PRO A CA 1
ATOM 1690 C C . PRO A 1 209 ? 29.357 23.001 -70.260 1.00 47.31 209 PRO A C 1
ATOM 1692 O O . PRO A 1 209 ? 29.336 22.129 -69.398 1.00 47.31 209 PRO A O 1
ATOM 1695 N N . SER A 1 210 ? 29.698 24.261 -69.966 1.00 39.91 210 SER A N 1
ATOM 1696 C CA . SER A 1 210 ? 29.689 24.750 -68.585 1.00 39.91 210 SER A CA 1
ATOM 1697 C C . SER A 1 210 ? 28.253 25.135 -68.238 1.00 39.91 210 SER A C 1
ATOM 1699 O O . SER A 1 210 ? 27.861 26.297 -68.220 1.00 39.91 210 SER A O 1
ATOM 1701 N N . ARG A 1 211 ? 27.419 24.113 -68.043 1.00 51.47 211 ARG A N 1
ATOM 1702 C CA . ARG A 1 211 ? 26.130 24.239 -67.364 1.00 51.47 211 ARG A CA 1
ATOM 1703 C C . ARG A 1 211 ? 26.295 23.698 -65.957 1.00 51.47 211 ARG A C 1
ATOM 1705 O O . ARG A 1 211 ? 25.818 22.606 -65.707 1.00 51.47 211 ARG A O 1
ATOM 1712 N N . TYR A 1 212 ? 26.919 24.451 -65.055 1.00 44.56 212 TYR A N 1
ATOM 1713 C CA . TYR A 1 212 ? 26.634 24.328 -63.625 1.00 44.56 212 TYR A CA 1
ATOM 1714 C C . TYR A 1 212 ? 26.883 25.658 -62.900 1.00 44.56 212 TYR A C 1
ATOM 1716 O O . TYR A 1 212 ? 28.006 26.139 -62.877 1.00 44.56 212 TYR A O 1
ATOM 1724 N N . LEU A 1 213 ? 25.806 26.138 -62.256 1.00 44.72 213 LEU A N 1
ATOM 1725 C CA . LEU A 1 213 ? 25.752 26.949 -61.026 1.00 44.72 213 LEU A CA 1
ATOM 1726 C C . LEU A 1 213 ? 26.299 28.393 -61.097 1.00 44.72 213 LEU A C 1
ATOM 1728 O O . LEU A 1 213 ? 27.403 28.634 -61.545 1.00 44.72 213 LEU A O 1
ATOM 1732 N N . VAL A 1 214 ? 25.599 29.429 -60.629 1.00 43.00 214 VAL A N 1
ATOM 1733 C CA . VAL A 1 214 ? 24.785 29.518 -59.407 1.00 43.00 214 VAL A CA 1
ATOM 1734 C C . VAL A 1 214 ? 23.567 30.415 -59.670 1.00 43.00 214 VAL A C 1
ATOM 1736 O O . VAL A 1 214 ? 23.691 31.632 -59.776 1.00 43.00 214 VAL A O 1
ATOM 1739 N N . LYS A 1 215 ? 22.361 29.835 -59.733 1.00 40.25 215 LYS A N 1
ATOM 1740 C CA . LYS A 1 215 ? 21.149 30.590 -59.391 1.00 40.25 215 LYS A CA 1
ATOM 1741 C C . LYS A 1 215 ? 21.069 30.585 -57.871 1.00 40.25 215 LYS A C 1
ATOM 1743 O O . LYS A 1 215 ? 20.856 29.536 -57.273 1.00 40.25 215 LYS A O 1
ATOM 1748 N N . SER A 1 216 ? 21.267 31.757 -57.278 1.00 50.88 216 SER A N 1
ATOM 1749 C CA . SER A 1 216 ? 20.815 32.062 -55.926 1.00 50.88 216 SER A CA 1
ATOM 1750 C C . SER A 1 216 ? 19.313 31.785 -55.868 1.00 50.88 216 SER A C 1
ATOM 1752 O O . SER A 1 216 ? 18.506 32.548 -56.398 1.00 50.88 216 SER A O 1
ATOM 1754 N N . SER A 1 217 ? 18.937 30.634 -55.314 1.00 43.25 217 SER A N 1
ATOM 1755 C CA . SER A 1 217 ? 17.568 30.383 -54.894 1.00 43.25 217 SER A CA 1
ATOM 1756 C C . SER A 1 217 ? 17.377 31.115 -53.575 1.00 43.25 217 SER A C 1
ATOM 1758 O O . SER A 1 217 ? 17.719 30.619 -52.502 1.00 43.25 217 SER A O 1
ATOM 1760 N N . GLN A 1 218 ? 16.854 32.326 -53.696 1.00 58.88 218 GLN A N 1
ATOM 1761 C CA . GLN A 1 218 ? 16.081 32.985 -52.657 1.00 58.88 218 GLN A CA 1
ATOM 1762 C C . GLN A 1 218 ? 15.137 31.946 -52.011 1.00 58.88 218 GLN A C 1
ATOM 1764 O O . GLN A 1 218 ? 14.524 31.164 -52.750 1.00 58.88 218 GLN A O 1
ATOM 1769 N N . PRO A 1 219 ? 15.035 31.873 -50.672 1.00 59.03 219 PRO A N 1
ATOM 1770 C CA . PRO A 1 219 ? 14.092 30.962 -50.039 1.00 59.03 219 PRO A CA 1
ATOM 1771 C C . PRO A 1 219 ? 12.676 31.317 -50.520 1.00 59.03 219 PRO A C 1
ATOM 1773 O O . PRO A 1 219 ? 12.326 32.501 -50.522 1.00 59.03 219 PRO A O 1
ATOM 1776 N N . PRO A 1 220 ? 11.862 30.342 -50.961 1.00 66.31 220 PRO A N 1
ATOM 1777 C CA . PRO A 1 220 ? 10.466 30.623 -51.251 1.00 66.31 220 PRO A CA 1
ATOM 1778 C C . PRO A 1 220 ? 9.781 31.110 -49.963 1.00 66.31 220 PRO A C 1
ATOM 1780 O O . PRO A 1 220 ? 10.107 30.613 -48.878 1.00 66.31 220 PRO A O 1
ATOM 1783 N N . PRO A 1 221 ? 8.849 32.076 -50.048 1.00 70.62 221 PRO A N 1
ATOM 1784 C CA . PRO A 1 221 ? 8.013 32.423 -48.908 1.00 70.62 221 PRO A CA 1
ATOM 1785 C C . PRO A 1 221 ? 7.267 31.165 -48.428 1.00 70.62 221 PRO A C 1
ATOM 1787 O O . PRO A 1 221 ? 6.939 30.301 -49.251 1.00 70.62 221 PRO A O 1
ATOM 1790 N N . PRO A 1 222 ? 7.034 31.024 -47.111 1.00 67.69 222 PRO A N 1
ATOM 1791 C CA . PRO A 1 222 ? 6.371 29.849 -46.562 1.00 67.69 222 PRO A CA 1
ATOM 1792 C C . PRO A 1 222 ? 4.997 29.662 -47.226 1.00 67.69 222 PRO A C 1
ATOM 1794 O O . PRO A 1 222 ? 4.316 30.658 -47.492 1.00 67.69 222 PRO A O 1
ATOM 1797 N N . PRO A 1 223 ? 4.579 28.416 -47.512 1.00 69.50 223 PRO A N 1
ATOM 1798 C CA . PRO A 1 223 ? 3.238 28.170 -48.021 1.00 69.50 223 PRO A CA 1
ATOM 1799 C C . PRO A 1 223 ? 2.205 28.691 -47.007 1.00 69.50 223 PRO A C 1
ATOM 1801 O O . PRO A 1 223 ? 2.441 28.574 -45.798 1.00 69.50 223 PRO A O 1
ATOM 1804 N N . PRO A 1 224 ? 1.069 29.257 -47.459 1.00 62.19 224 PRO A N 1
ATOM 1805 C CA . PRO A 1 224 ? -0.041 29.517 -46.559 1.00 62.19 224 PRO A CA 1
ATOM 1806 C C . PRO A 1 224 ? -0.443 28.197 -45.897 1.00 62.19 224 PRO A C 1
ATOM 1808 O O . PRO A 1 224 ? -0.512 27.151 -46.550 1.00 62.19 224 PRO A O 1
ATOM 1811 N N . LEU A 1 225 ? -0.624 28.264 -44.579 1.00 60.91 225 LEU A N 1
ATOM 1812 C CA . LEU A 1 225 ? -1.126 27.178 -43.748 1.00 60.91 225 LEU A CA 1
ATOM 1813 C C . LEU A 1 225 ? -2.343 26.541 -44.434 1.00 60.91 225 LEU A C 1
ATOM 1815 O O . LEU A 1 225 ? -3.218 27.282 -44.885 1.00 60.91 225 LEU A O 1
ATOM 1819 N N . PRO A 1 226 ? -2.441 25.204 -44.495 1.00 52.09 226 PRO A N 1
ATOM 1820 C CA . PRO A 1 226 ? -3.728 24.583 -44.724 1.00 52.09 226 PRO A CA 1
ATOM 1821 C C . PRO A 1 226 ? -4.609 24.960 -43.529 1.00 52.09 226 PRO A C 1
ATOM 1823 O O . PRO A 1 226 ? -4.424 24.453 -42.420 1.00 52.09 226 PRO A O 1
ATOM 1826 N N . GLU A 1 227 ? -5.525 25.901 -43.741 1.00 57.97 227 GLU A N 1
ATOM 1827 C CA . GLU A 1 227 ? -6.797 25.882 -43.031 1.00 57.97 227 GLU A CA 1
ATOM 1828 C C . GLU A 1 227 ? -7.405 24.494 -43.295 1.00 57.97 227 GLU A C 1
ATOM 1830 O O . GLU A 1 227 ? -7.417 24.023 -44.432 1.00 57.97 227 GLU A O 1
ATOM 1835 N N . ASP A 1 228 ? -7.799 23.814 -42.221 1.00 56.34 228 ASP A N 1
ATOM 1836 C CA . ASP A 1 228 ? -8.333 22.447 -42.190 1.00 56.34 228 ASP A CA 1
ATOM 1837 C C . ASP A 1 228 ? -7.322 21.299 -42.365 1.00 56.34 228 ASP A C 1
ATOM 1839 O O . ASP A 1 228 ? -7.464 20.399 -43.192 1.00 56.34 228 ASP A O 1
ATOM 1843 N N . ILE A 1 229 ? -6.332 21.243 -41.469 1.00 45.03 229 ILE A N 1
ATOM 1844 C CA . ILE A 1 229 ? -5.867 19.939 -40.979 1.00 45.03 229 ILE A CA 1
ATOM 1845 C C . ILE A 1 229 ? -6.799 19.554 -39.828 1.00 45.03 229 ILE A C 1
ATOM 1847 O O . ILE A 1 229 ? -6.676 20.095 -38.728 1.00 45.03 229 ILE A O 1
ATOM 1851 N N . ASP A 1 230 ? -7.718 18.619 -40.082 1.00 52.19 230 ASP A N 1
ATOM 1852 C CA . ASP A 1 230 ? -8.475 17.890 -39.059 1.00 52.19 230 ASP A CA 1
ATOM 1853 C C . ASP A 1 230 ? -7.485 17.155 -38.133 1.00 52.19 230 ASP A C 1
ATOM 1855 O O . ASP A 1 230 ? -7.130 15.987 -38.305 1.00 52.19 230 ASP A O 1
ATOM 1859 N N . PHE A 1 231 ? -6.975 17.884 -37.143 1.00 48.47 231 PHE A N 1
ATOM 1860 C CA . PHE A 1 231 ? -6.195 17.336 -36.051 1.00 48.47 231 PHE A CA 1
ATOM 1861 C C . PHE A 1 231 ? -7.137 16.516 -35.160 1.00 48.47 231 PHE A C 1
ATOM 1863 O O . PHE A 1 231 ? -8.024 17.058 -34.505 1.00 48.47 231 PHE A O 1
ATOM 1870 N N . PHE A 1 232 ? -6.866 15.209 -35.113 1.00 49.41 232 PHE A N 1
ATOM 1871 C CA . PHE A 1 232 ? -7.459 14.182 -34.248 1.00 49.41 232 PHE A CA 1
ATOM 1872 C C . PHE A 1 232 ? -8.834 13.640 -34.653 1.00 49.41 232 PHE A C 1
ATOM 1874 O O . PHE A 1 232 ? -9.860 13.916 -34.030 1.00 49.41 232 PHE A O 1
ATOM 1881 N N . GLU A 1 233 ? -8.819 12.679 -35.575 1.00 51.34 233 GLU A N 1
ATOM 1882 C CA . GLU A 1 233 ? -9.819 11.612 -35.606 1.00 51.34 233 GLU A CA 1
ATOM 1883 C C . GLU A 1 233 ? -9.701 10.794 -34.296 1.00 51.34 233 GLU A C 1
ATOM 1885 O O . GLU A 1 233 ? -8.905 9.864 -34.178 1.00 51.34 233 GLU A O 1
ATOM 1890 N N . GLY A 1 234 ? -10.405 11.230 -33.244 1.00 58.03 234 GLY A N 1
ATOM 1891 C CA . GLY A 1 234 ? -10.402 10.577 -31.929 1.00 58.03 234 GLY A CA 1
ATOM 1892 C C . GLY A 1 234 ? -10.490 11.492 -30.704 1.00 58.03 234 GLY A C 1
ATOM 1893 O O . GLY A 1 234 ? -10.655 10.975 -29.599 1.00 58.03 234 GLY A O 1
ATOM 1894 N N . MET A 1 235 ? -10.419 12.821 -30.854 1.00 64.12 235 MET A N 1
ATOM 1895 C CA . MET A 1 235 ? -10.692 13.741 -29.741 1.00 64.12 235 MET A CA 1
ATOM 1896 C C . MET A 1 235 ? -12.102 14.336 -29.856 1.00 64.12 235 MET A C 1
ATOM 1898 O O . MET A 1 235 ? -12.473 14.821 -30.926 1.00 64.12 235 MET A O 1
ATOM 1902 N N . PRO A 1 236 ? -12.912 14.325 -28.781 1.00 56.94 236 PRO A N 1
ATOM 1903 C CA . PRO A 1 236 ? -14.190 15.024 -28.792 1.00 56.94 236 PRO A CA 1
ATOM 1904 C C . PRO A 1 236 ? -13.950 16.532 -28.956 1.00 56.94 236 PRO A C 1
ATOM 1906 O O . PRO A 1 236 ? -13.090 17.108 -28.287 1.00 56.94 236 PRO A O 1
ATOM 1909 N N . ARG A 1 237 ? -14.706 17.171 -29.860 1.00 66.06 237 ARG A N 1
ATOM 1910 C CA . ARG A 1 237 ? -14.599 18.617 -30.115 1.00 66.06 237 ARG A CA 1
ATOM 1911 C C . ARG A 1 237 ? -14.951 19.420 -28.847 1.00 66.06 237 ARG A C 1
ATOM 1913 O O . ARG A 1 237 ? -15.793 18.973 -28.060 1.00 66.06 237 ARG A O 1
ATOM 1920 N N . PRO A 1 238 ? -14.362 20.614 -28.647 1.00 58.50 238 PRO A N 1
ATOM 1921 C CA . PRO A 1 238 ? -14.748 21.505 -27.555 1.00 58.50 238 PRO A CA 1
ATOM 1922 C C . PRO A 1 238 ? -16.238 21.851 -27.689 1.00 58.50 238 PRO A C 1
ATOM 1924 O O . PRO A 1 238 ? -16.648 22.431 -28.690 1.00 58.50 238 PRO A O 1
ATOM 1927 N N . GLY A 1 239 ? -17.053 21.431 -26.717 1.00 62.03 239 GLY A N 1
ATOM 1928 C CA . GLY A 1 239 ? -18.520 21.507 -26.782 1.00 62.03 239 GLY A CA 1
ATOM 1929 C C . GLY A 1 239 ? -19.243 20.154 -26.796 1.00 62.03 239 GLY A C 1
ATOM 1930 O O . GLY A 1 239 ? -20.469 20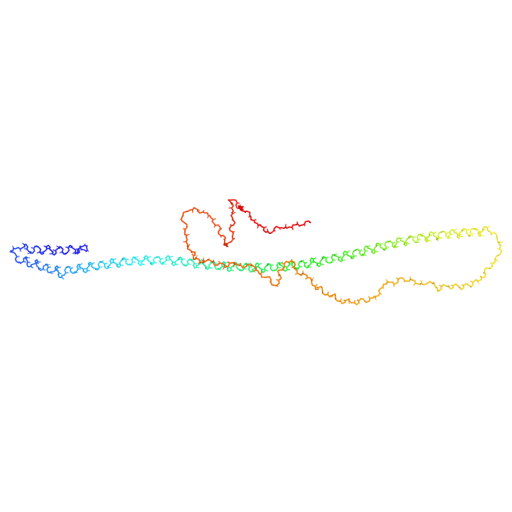.135 -26.845 1.00 62.03 239 GLY A O 1
ATOM 1931 N N . PHE A 1 240 ? -18.528 19.024 -26.716 1.00 56.22 240 PHE A N 1
ATOM 1932 C CA . PHE A 1 240 ? -19.147 17.711 -26.514 1.00 56.22 240 PHE A CA 1
ATOM 1933 C C . PHE A 1 240 ? -19.828 17.642 -25.134 1.00 56.22 240 PHE A C 1
ATOM 1935 O O . PHE A 1 240 ? -19.183 17.420 -24.108 1.00 56.22 240 PHE A O 1
ATOM 1942 N N . GLY A 1 241 ? -21.140 17.877 -25.107 1.00 56.59 241 GLY A N 1
ATOM 1943 C CA . GLY A 1 241 ? -21.982 17.627 -23.946 1.00 56.59 241 GLY A CA 1
ATOM 1944 C C . GLY A 1 241 ? -22.120 16.123 -23.743 1.00 56.59 241 GLY A C 1
ATOM 1945 O O . GLY A 1 241 ? -22.678 15.424 -24.580 1.00 56.59 241 GLY A O 1
ATOM 1946 N N . SER A 1 242 ? -21.578 15.606 -22.646 1.00 51.75 242 SER A N 1
ATOM 1947 C CA . SER A 1 242 ? -21.775 14.213 -22.264 1.00 51.75 242 SER A CA 1
ATOM 1948 C C . SER A 1 242 ? -23.253 13.980 -21.939 1.00 51.75 242 SER A C 1
ATOM 1950 O O . SER A 1 242 ? -23.703 14.345 -20.854 1.00 51.75 242 SER A O 1
ATOM 1952 N N . ASP A 1 243 ? -23.984 13.282 -22.810 1.00 52.25 243 ASP A N 1
ATOM 1953 C CA . ASP A 1 243 ? -25.357 12.795 -22.565 1.00 52.25 243 ASP A CA 1
ATOM 1954 C C . ASP A 1 243 ? -25.436 11.694 -21.483 1.00 52.25 243 ASP A C 1
ATOM 1956 O O . ASP A 1 243 ? -26.420 10.966 -21.361 1.00 52.25 243 ASP A O 1
ATOM 1960 N N . TRP A 1 244 ? -24.426 11.597 -20.614 1.00 50.09 244 TRP A N 1
ATOM 1961 C CA . TRP A 1 244 ? -24.502 10.874 -19.346 1.00 50.09 244 TRP A CA 1
ATOM 1962 C C . TRP A 1 244 ? -25.326 11.678 -18.332 1.00 50.09 244 TRP A C 1
ATOM 1964 O O . TRP A 1 244 ? -24.900 11.948 -17.208 1.00 50.09 244 TRP A O 1
ATOM 1974 N N . GLN A 1 245 ? -26.540 12.065 -18.717 1.00 44.56 245 GLN A N 1
ATOM 1975 C CA . GLN A 1 245 ? -27.548 12.438 -17.746 1.00 44.56 245 GLN A CA 1
ATOM 1976 C C . GLN A 1 245 ? -27.995 11.148 -17.066 1.00 44.56 245 GLN A C 1
ATOM 1978 O O . GLN A 1 245 ? -28.816 10.386 -17.572 1.00 44.56 245 GLN A O 1
ATOM 1983 N N . LEU A 1 246 ? -27.409 10.889 -15.894 1.00 47.03 246 LEU A N 1
ATOM 1984 C CA . LEU A 1 246 ? -28.009 10.007 -14.907 1.00 47.03 246 LEU A CA 1
ATOM 1985 C C . LEU A 1 246 ? -29.442 10.512 -14.724 1.00 47.03 246 LEU A C 1
ATOM 1987 O O . LEU A 1 246 ? -29.641 11.579 -14.139 1.00 47.03 246 LEU A O 1
ATOM 1991 N N . ASN A 1 247 ? -30.420 9.777 -15.251 1.00 44.09 247 ASN A N 1
ATOM 1992 C CA . A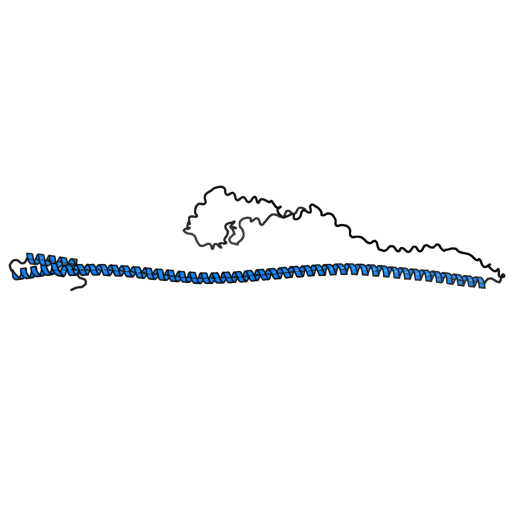SN A 1 247 ? -31.827 9.994 -14.962 1.00 44.09 247 ASN A CA 1
ATOM 1993 C C . ASN A 1 247 ? -31.998 9.920 -13.440 1.00 44.09 247 ASN A C 1
ATOM 1995 O O . ASN A 1 247 ? -32.255 8.859 -12.878 1.00 44.09 247 ASN A O 1
ATOM 1999 N N . ARG A 1 248 ? -31.872 11.062 -12.751 1.00 48.97 248 ARG A N 1
ATOM 2000 C CA . ARG A 1 248 ? -32.391 11.276 -11.397 1.00 48.97 248 ARG A CA 1
ATOM 2001 C C . ARG A 1 248 ? -33.906 11.440 -11.511 1.00 48.97 248 ARG A C 1
ATOM 2003 O O . ARG A 1 248 ? -34.482 12.455 -11.129 1.00 48.97 248 ARG A O 1
ATOM 2010 N N . GLY A 1 249 ? -34.541 10.433 -12.103 1.00 38.75 249 GLY A N 1
ATOM 2011 C CA . GLY A 1 249 ? -35.970 10.224 -12.035 1.00 38.75 249 GLY A CA 1
ATOM 2012 C C . GLY A 1 249 ? -36.274 9.730 -10.633 1.00 38.75 249 GLY A C 1
ATOM 2013 O O . GLY A 1 249 ? -35.878 8.632 -10.265 1.00 38.75 249 GLY A O 1
ATOM 2014 N N . LYS A 1 250 ? -36.875 10.625 -9.849 1.00 50.62 250 LYS A N 1
ATOM 2015 C CA . LYS A 1 250 ? -37.723 10.380 -8.679 1.00 50.62 250 LYS A CA 1
ATOM 2016 C C . LYS A 1 250 ? -37.959 8.893 -8.389 1.00 50.62 250 LYS A C 1
ATOM 2018 O O . LYS A 1 250 ? -38.718 8.277 -9.116 1.00 50.62 250 LYS A O 1
ATOM 2023 N N . GLU A 1 251 ? -37.371 8.382 -7.308 1.00 43.81 251 GLU A N 1
ATOM 2024 C CA . GLU A 1 251 ? -37.987 7.402 -6.400 1.00 43.81 251 GLU A CA 1
ATOM 2025 C C . GLU A 1 251 ? -37.024 7.076 -5.242 1.00 43.81 251 GLU A C 1
ATOM 2027 O O . GLU A 1 251 ? -36.013 6.401 -5.386 1.00 43.81 251 GLU A O 1
ATOM 2032 N N . ASN A 1 252 ? -37.356 7.622 -4.070 1.00 44.28 252 ASN A N 1
ATOM 2033 C CA . ASN A 1 252 ? -37.160 7.032 -2.745 1.00 44.28 252 ASN A CA 1
ATOM 2034 C C . ASN A 1 252 ? -35.765 6.476 -2.392 1.00 44.28 252 ASN A C 1
ATOM 2036 O O . ASN A 1 252 ? -35.541 5.269 -2.336 1.00 44.28 252 ASN A O 1
ATOM 2040 N N . CYS A 1 253 ? -34.875 7.368 -1.943 1.00 43.09 253 CYS A N 1
ATOM 2041 C CA . CYS A 1 253 ? -33.815 7.016 -0.993 1.00 43.09 253 CYS A CA 1
ATOM 2042 C C . CYS A 1 253 ? -34.433 6.565 0.346 1.00 43.09 253 CYS A C 1
ATOM 2044 O O . CYS A 1 253 ? -34.484 7.326 1.312 1.00 43.09 253 CYS A O 1
ATOM 2046 N N . SER A 1 254 ? -34.909 5.321 0.424 1.00 43.00 254 SER A N 1
ATOM 2047 C CA . SER A 1 254 ? -35.251 4.679 1.690 1.00 43.00 254 SER A CA 1
ATOM 2048 C C . SER A 1 254 ? -34.021 3.974 2.261 1.00 43.00 254 SER A C 1
ATOM 2050 O O . SER A 1 254 ? -33.581 2.944 1.756 1.00 43.00 254 SER A O 1
ATOM 2052 N N . VAL A 1 255 ? -33.474 4.572 3.317 1.00 44.22 255 VAL A N 1
ATOM 2053 C CA . VAL A 1 255 ? -32.815 3.953 4.477 1.00 44.22 255 VAL A CA 1
ATOM 2054 C C . VAL A 1 255 ? -32.610 2.431 4.369 1.00 44.22 255 VAL A C 1
ATOM 2056 O O . VAL A 1 255 ? -33.543 1.644 4.534 1.00 44.22 255 VAL A O 1
ATOM 2059 N N . LEU A 1 256 ? -31.356 2.018 4.172 1.00 42.53 256 LEU A N 1
ATOM 2060 C CA . LEU A 1 256 ? -30.916 0.623 4.237 1.00 42.53 256 LEU A CA 1
ATOM 2061 C C . LEU A 1 256 ? -31.147 0.056 5.650 1.00 42.53 256 LEU A C 1
ATOM 2063 O O . LEU A 1 256 ? -30.309 0.198 6.543 1.00 42.53 256 LEU A O 1
ATOM 2067 N N . LYS A 1 257 ? -32.285 -0.613 5.866 1.00 43.91 257 LYS A N 1
ATOM 2068 C CA . LYS A 1 257 ? -32.491 -1.468 7.041 1.00 43.91 257 LYS A CA 1
ATOM 2069 C C . LYS A 1 257 ? -31.652 -2.737 6.893 1.00 43.91 257 LYS A C 1
ATOM 2071 O O . LYS A 1 257 ? -31.768 -3.493 5.935 1.00 43.91 257 LYS A O 1
ATOM 2076 N N . LYS A 1 258 ? -30.797 -2.956 7.887 1.00 47.28 258 LYS A N 1
ATOM 2077 C CA . LYS A 1 258 ? -29.878 -4.085 8.041 1.00 47.28 258 LYS A CA 1
ATOM 2078 C C . LYS A 1 258 ? -30.659 -5.372 8.351 1.00 47.28 258 LYS A C 1
ATOM 2080 O O . LYS A 1 258 ? -30.900 -5.681 9.513 1.00 47.28 258 LYS A O 1
ATOM 2085 N N . THR A 1 259 ? -31.044 -6.136 7.334 1.00 42.09 259 THR A N 1
ATOM 2086 C CA . THR A 1 259 ? -31.553 -7.508 7.502 1.00 42.09 259 THR A CA 1
ATOM 2087 C C . THR A 1 259 ? -30.387 -8.493 7.615 1.00 42.09 259 THR A C 1
ATOM 2089 O O . THR A 1 259 ? -29.625 -8.685 6.669 1.00 42.09 259 THR A O 1
ATOM 2092 N N . ARG A 1 260 ? -30.231 -9.121 8.790 1.00 48.75 260 ARG A N 1
ATOM 2093 C CA . ARG A 1 260 ? -29.397 -10.323 8.976 1.00 48.75 260 ARG A CA 1
ATOM 2094 C C . ARG A 1 260 ? -30.071 -11.516 8.284 1.00 48.75 260 ARG A C 1
ATOM 2096 O O . ARG A 1 260 ? -31.253 -11.727 8.548 1.00 48.75 260 ARG A O 1
ATOM 2103 N N . PRO A 1 261 ? -29.355 -12.348 7.510 1.00 45.88 261 PRO A N 1
ATOM 2104 C CA . PRO A 1 261 ? -29.846 -13.672 7.169 1.00 45.88 261 PRO A CA 1
ATOM 2105 C C . PRO A 1 261 ? -29.527 -14.654 8.306 1.00 45.88 261 PRO A C 1
ATOM 2107 O O . PRO A 1 261 ? -28.393 -14.749 8.780 1.00 45.88 261 PRO A O 1
ATOM 2110 N N . VAL A 1 262 ? -30.561 -15.365 8.748 1.00 47.59 262 VAL A N 1
ATOM 2111 C CA . VAL A 1 262 ? -30.485 -16.558 9.593 1.00 47.59 262 VAL A CA 1
ATOM 2112 C C . VAL A 1 262 ? -30.243 -17.760 8.675 1.00 47.59 262 VAL A C 1
ATOM 2114 O O . VAL A 1 262 ? -30.996 -17.951 7.730 1.00 47.59 262 VAL A O 1
ATOM 2117 N N . GLY A 1 263 ? -29.214 -18.560 8.977 1.00 48.62 263 GLY A N 1
ATOM 2118 C CA . GLY A 1 263 ? -29.058 -19.944 8.502 1.00 48.62 263 GLY A CA 1
ATOM 2119 C C . GLY A 1 263 ? -28.549 -20.140 7.065 1.00 48.62 263 GLY A C 1
ATOM 2120 O O . GLY A 1 263 ? -29.315 -20.083 6.113 1.00 48.62 263 GLY A O 1
ATOM 2121 N N . GLY A 1 264 ? -27.263 -20.475 6.910 1.00 43.06 264 GLY A N 1
ATOM 2122 C CA . GLY A 1 264 ? -26.706 -21.024 5.664 1.00 43.06 264 GLY A CA 1
ATOM 2123 C C . GLY A 1 264 ? -25.170 -21.012 5.648 1.00 43.06 264 GLY A C 1
ATOM 2124 O O . GLY A 1 264 ? -24.584 -20.030 6.106 1.00 43.06 264 GLY A O 1
ATOM 2125 N N . PRO A 1 265 ? -24.493 -22.083 5.181 1.00 45.78 265 PRO A N 1
ATOM 2126 C CA . PRO A 1 265 ? -23.070 -22.291 5.413 1.00 45.78 265 PRO A CA 1
ATOM 2127 C C . PRO A 1 265 ? -22.196 -21.339 4.591 1.00 45.78 265 PRO A C 1
ATOM 2129 O O . PRO A 1 265 ? -22.521 -20.903 3.487 1.00 45.78 265 PRO A O 1
ATOM 2132 N N . THR A 1 266 ? -21.050 -21.034 5.182 1.00 53.56 266 THR A N 1
ATOM 2133 C CA . THR A 1 266 ? -20.006 -20.114 4.743 1.00 53.56 266 THR A CA 1
ATOM 2134 C C . THR A 1 266 ? -19.491 -20.403 3.329 1.00 53.56 266 THR A C 1
ATOM 2136 O O . THR A 1 266 ? -18.580 -21.208 3.143 1.00 53.56 266 THR A O 1
ATOM 2139 N N . HIS A 1 267 ? -19.988 -19.669 2.331 1.00 42.56 267 HIS A N 1
ATOM 2140 C CA . HIS A 1 267 ? -19.229 -19.421 1.108 1.00 42.56 267 HIS A CA 1
ATOM 2141 C C . HIS A 1 267 ? -18.344 -18.194 1.319 1.00 42.56 267 HIS A C 1
ATOM 2143 O O . HIS A 1 267 ? -18.823 -17.093 1.596 1.00 42.56 267 HIS A O 1
ATOM 2149 N N . ARG A 1 268 ? -17.033 -18.409 1.195 1.00 43.53 268 ARG A N 1
ATOM 2150 C CA . ARG A 1 268 ? -15.978 -17.396 1.228 1.00 43.53 268 ARG A CA 1
ATOM 2151 C C . ARG A 1 268 ? -16.233 -16.379 0.106 1.00 43.53 268 ARG A C 1
ATOM 2153 O O . ARG A 1 268 ? -15.796 -16.565 -1.024 1.00 43.53 268 ARG A O 1
ATOM 2160 N N . ARG A 1 269 ? -16.998 -15.324 0.399 1.00 43.59 269 ARG A N 1
ATOM 2161 C CA . ARG A 1 269 ? -17.131 -14.162 -0.484 1.00 43.59 269 ARG A CA 1
ATOM 2162 C C . ARG A 1 269 ? -15.806 -13.413 -0.442 1.00 43.59 269 ARG A C 1
ATOM 2164 O O . ARG A 1 269 ? -15.493 -12.775 0.556 1.00 43.59 269 ARG A O 1
ATOM 2171 N N . VAL A 1 270 ? -15.040 -13.491 -1.525 1.00 41.94 270 VAL A N 1
ATOM 2172 C CA . VAL A 1 270 ? -14.045 -12.464 -1.834 1.00 41.94 270 VAL A CA 1
ATOM 2173 C C . VAL A 1 270 ? -14.848 -11.217 -2.192 1.00 41.94 270 VAL A C 1
ATOM 2175 O O . VAL A 1 270 ? -15.376 -11.085 -3.292 1.00 41.94 270 VAL A O 1
ATOM 2178 N N . THR A 1 271 ? -15.059 -10.356 -1.204 1.00 41.09 271 THR A N 1
ATOM 2179 C CA . THR A 1 271 ? -15.653 -9.038 -1.396 1.00 41.09 271 THR A CA 1
ATOM 2180 C C . THR A 1 271 ? -14.596 -8.138 -2.014 1.00 41.09 271 THR A C 1
ATOM 2182 O O . THR A 1 271 ? -13.730 -7.640 -1.301 1.00 41.09 271 THR A O 1
ATOM 2185 N N . ASN A 1 272 ? -14.660 -7.937 -3.329 1.00 39.81 272 ASN A N 1
ATOM 2186 C CA . ASN A 1 272 ? -14.046 -6.765 -3.941 1.00 39.81 272 ASN A CA 1
ATOM 2187 C C . ASN A 1 272 ? -15.051 -5.600 -3.835 1.00 39.81 272 ASN A C 1
ATOM 2189 O O . ASN A 1 272 ? -16.246 -5.823 -4.070 1.00 39.81 272 ASN A O 1
ATOM 2193 N N . PRO A 1 273 ? -14.632 -4.387 -3.439 1.00 50.03 273 PRO A N 1
ATOM 2194 C CA . PRO A 1 273 ? -15.532 -3.262 -3.278 1.00 50.03 273 PRO A CA 1
ATOM 2195 C C . PRO A 1 273 ? -15.681 -2.561 -4.628 1.00 50.03 273 PRO A C 1
ATOM 2197 O O . PRO A 1 273 ? -14.700 -2.090 -5.181 1.00 50.03 273 PRO A O 1
ATOM 2200 N N . VAL A 1 274 ? -16.901 -2.547 -5.162 1.00 41.06 274 VAL A N 1
ATOM 2201 C CA . VAL A 1 274 ? -17.543 -1.497 -5.983 1.00 41.06 274 VAL A CA 1
ATOM 2202 C C . VAL A 1 274 ? -18.720 -2.182 -6.678 1.00 41.06 274 VAL A C 1
ATOM 2204 O O . VAL A 1 274 ? -18.561 -3.095 -7.484 1.00 41.06 274 VAL A O 1
ATOM 2207 N N . GLY A 1 275 ? -19.930 -1.785 -6.292 1.00 49.62 275 GLY A N 1
ATOM 2208 C CA . GLY A 1 275 ? -21.187 -2.353 -6.767 1.00 49.62 275 GLY A CA 1
ATOM 2209 C C . GLY A 1 275 ? -21.539 -1.952 -8.197 1.00 49.62 275 GLY A C 1
ATOM 2210 O O . GLY A 1 275 ? -22.527 -1.257 -8.397 1.00 49.62 275 GLY A O 1
ATOM 2211 N N . LEU A 1 276 ? -20.782 -2.429 -9.183 1.00 52.00 276 LEU A N 1
ATOM 2212 C CA . LEU A 1 276 ? -21.206 -2.474 -10.581 1.00 52.00 276 LEU A CA 1
ATOM 2213 C C . LEU A 1 276 ? -20.653 -3.751 -11.235 1.00 52.00 276 LEU A C 1
ATOM 2215 O O . LEU A 1 276 ? -19.470 -3.855 -11.523 1.00 52.00 276 LEU A O 1
ATOM 2219 N N . MET A 1 277 ? -21.553 -4.717 -11.450 1.00 54.25 277 MET A N 1
ATOM 2220 C CA . MET A 1 277 ? -21.360 -6.008 -12.134 1.00 54.25 277 MET A CA 1
ATOM 2221 C C . MET A 1 277 ? -20.466 -7.041 -11.426 1.00 54.25 277 MET A C 1
ATOM 2223 O O . MET A 1 277 ? -19.312 -7.269 -11.777 1.00 54.25 277 MET A O 1
ATOM 2227 N N . ALA A 1 278 ? -21.055 -7.769 -10.474 1.00 58.38 278 ALA A N 1
ATOM 2228 C CA . ALA A 1 278 ? -20.484 -9.027 -10.002 1.00 58.38 278 ALA A CA 1
ATOM 2229 C C . ALA A 1 278 ? -20.530 -10.071 -11.134 1.00 58.38 278 ALA A C 1
ATOM 2231 O O . ALA A 1 278 ? -21.597 -10.578 -11.474 1.00 58.38 278 ALA A O 1
ATOM 2232 N N . LEU A 1 279 ? -19.375 -10.381 -11.723 1.00 60.56 279 LEU A N 1
ATOM 2233 C CA . LEU A 1 279 ? -19.226 -11.466 -12.693 1.00 60.56 279 LEU A CA 1
ATOM 2234 C C . LEU A 1 279 ? -19.536 -12.805 -12.012 1.00 60.56 279 LEU A C 1
ATOM 2236 O O . LEU A 1 279 ? -18.849 -13.204 -11.070 1.00 60.56 279 LEU A O 1
ATOM 2240 N N . SER A 1 280 ? -20.569 -13.506 -12.478 1.00 66.38 280 SER A N 1
ATOM 2241 C CA . SER A 1 280 ? -20.871 -14.858 -12.012 1.00 66.38 280 SER A CA 1
ATOM 2242 C C . SER A 1 280 ? -19.840 -15.831 -12.584 1.00 66.38 280 SER A C 1
ATOM 2244 O O . SER A 1 280 ? -19.732 -15.996 -13.799 1.00 66.38 280 SER A O 1
ATOM 2246 N N . LEU A 1 281 ? -19.056 -16.456 -11.704 1.00 76.69 281 LEU A N 1
ATOM 2247 C CA . LEU A 1 281 ? -18.050 -17.455 -12.062 1.00 76.69 281 LEU A CA 1
ATOM 2248 C C . LEU A 1 281 ? -18.543 -18.863 -11.684 1.00 76.69 281 LEU A C 1
ATOM 2250 O O . LEU A 1 281 ? -19.168 -19.046 -10.641 1.00 76.69 281 LEU A O 1
ATOM 2254 N N . ASP A 1 282 ? -18.238 -19.860 -12.514 1.00 74.88 282 ASP A N 1
ATOM 2255 C CA . ASP A 1 282 ? -18.423 -21.286 -12.218 1.00 74.88 282 ASP A CA 1
ATOM 2256 C C . ASP A 1 282 ? -17.420 -21.756 -11.139 1.00 74.88 282 ASP A C 1
ATOM 2258 O O . ASP A 1 282 ? -16.435 -21.077 -10.846 1.00 74.88 282 ASP A O 1
ATOM 2262 N N . ARG A 1 283 ? -17.605 -22.961 -10.584 1.00 76.62 283 ARG A N 1
ATOM 2263 C CA . ARG A 1 283 ? -16.719 -23.629 -9.610 1.00 76.62 283 ARG A CA 1
ATOM 2264 C C . ARG A 1 283 ? -15.248 -23.700 -10.040 1.00 76.62 283 ARG A C 1
ATOM 2266 O O . ARG A 1 283 ? -14.383 -23.869 -9.188 1.00 76.62 283 ARG A O 1
ATOM 2273 N N . LYS A 1 284 ? -14.959 -23.570 -11.339 1.00 76.44 284 LYS A N 1
ATOM 2274 C CA . LYS A 1 284 ? -13.600 -23.520 -11.911 1.00 76.44 284 LYS A CA 1
ATOM 2275 C C . LYS A 1 284 ? -13.079 -22.095 -12.172 1.00 76.44 284 LYS A C 1
ATOM 2277 O O . LYS A 1 284 ? -12.039 -21.947 -12.802 1.00 76.44 284 LYS A O 1
ATOM 2282 N N . GLY A 1 285 ? -13.799 -21.055 -11.746 1.00 71.88 285 GLY A N 1
ATOM 2283 C CA . GLY A 1 285 ? -13.403 -19.651 -11.907 1.00 71.88 285 GLY A CA 1
ATOM 2284 C C . GLY A 1 285 ? -13.627 -19.062 -13.306 1.00 71.88 285 GLY A C 1
ATOM 2285 O O . GLY A 1 285 ? -13.039 -18.035 -13.624 1.00 71.88 285 GLY A O 1
ATOM 2286 N N . LYS A 1 286 ? -14.452 -19.692 -14.155 1.00 70.75 286 LYS A N 1
ATOM 2287 C CA . LYS A 1 286 ? -14.772 -19.202 -15.512 1.00 70.75 286 LYS A CA 1
ATOM 2288 C C . LYS A 1 286 ? -16.107 -18.446 -15.523 1.00 70.75 286 LYS A C 1
ATOM 2290 O O . LYS A 1 286 ? -17.017 -18.895 -14.832 1.00 70.75 286 LYS A O 1
ATOM 2295 N N . PRO A 1 287 ? -16.266 -17.352 -16.290 1.00 74.25 287 PRO A N 1
ATOM 2296 C CA . PRO A 1 287 ? -17.531 -16.621 -16.357 1.00 74.25 287 PRO A CA 1
ATOM 2297 C C . PRO A 1 287 ? -18.642 -17.500 -16.941 1.00 74.25 287 PRO A C 1
ATOM 2299 O O . PRO A 1 287 ? -18.466 -18.112 -17.992 1.00 74.25 287 PRO A O 1
ATOM 2302 N N . THR A 1 288 ? -19.778 -17.575 -16.247 1.00 74.44 288 THR A N 1
ATOM 2303 C CA . THR A 1 288 ? -20.953 -18.351 -16.685 1.00 74.44 288 THR A CA 1
ATOM 2304 C C . THR A 1 288 ? -21.826 -17.597 -17.685 1.00 74.44 288 THR A C 1
ATOM 2306 O O . THR A 1 288 ? -22.613 -18.213 -18.396 1.00 74.44 288 THR A O 1
ATOM 2309 N N . THR A 1 289 ? -21.676 -16.276 -17.775 1.00 68.88 289 THR A N 1
ATOM 2310 C CA . THR A 1 289 ? -22.379 -15.412 -18.729 1.00 68.88 289 THR A CA 1
ATOM 2311 C C . THR A 1 289 ? -21.393 -14.813 -19.724 1.00 68.88 289 THR A C 1
ATOM 2313 O O . THR A 1 289 ? -20.265 -14.489 -19.354 1.00 68.88 289 THR A O 1
ATOM 2316 N N . ALA A 1 290 ? -21.810 -14.634 -20.980 1.00 60.56 290 ALA A N 1
ATOM 2317 C CA . ALA A 1 290 ? -20.985 -13.984 -21.993 1.00 60.56 290 ALA A CA 1
ATOM 2318 C C . ALA A 1 290 ? -20.621 -12.556 -21.546 1.00 60.56 290 ALA A C 1
ATOM 2320 O O . ALA A 1 290 ? -21.496 -11.714 -21.356 1.00 60.56 290 ALA A O 1
ATOM 2321 N N . VAL A 1 291 ? -19.326 -12.295 -21.362 1.00 60.00 291 VAL A N 1
ATOM 2322 C CA . VAL A 1 291 ? -18.798 -10.971 -21.015 1.00 60.00 291 VAL A CA 1
ATOM 2323 C C . VAL A 1 291 ? -18.315 -10.323 -22.302 1.00 60.00 291 VAL A C 1
ATOM 2325 O O . VAL A 1 291 ? -17.391 -10.824 -22.944 1.00 60.00 291 VAL A O 1
ATOM 2328 N N . GLN A 1 292 ? -18.952 -9.227 -22.708 1.00 60.81 292 GLN A N 1
ATOM 2329 C CA . GLN A 1 292 ? -18.527 -8.477 -23.883 1.00 60.81 292 GLN A CA 1
ATOM 2330 C C . GLN A 1 292 ? -17.227 -7.727 -23.565 1.00 60.81 292 GLN A C 1
ATOM 2332 O O . GLN A 1 292 ? -17.234 -6.673 -22.936 1.00 60.81 292 GLN A O 1
ATOM 2337 N N . LEU A 1 293 ? -16.096 -8.285 -23.997 1.00 48.94 293 LEU A N 1
ATOM 2338 C CA . LEU A 1 293 ? -14.791 -7.635 -23.906 1.00 48.94 293 LEU A CA 1
ATOM 2339 C C . LEU A 1 293 ? -14.624 -6.663 -25.081 1.00 48.94 293 LEU A C 1
ATOM 2341 O O . LEU A 1 293 ? -14.080 -7.012 -26.124 1.00 48.94 293 LEU A O 1
ATOM 2345 N N . GLY A 1 294 ? -15.120 -5.441 -24.891 1.00 59.62 294 GLY A N 1
ATOM 2346 C CA . GLY A 1 294 ? -14.857 -4.299 -25.767 1.00 59.62 294 GLY A CA 1
ATOM 2347 C C . GLY A 1 294 ? -15.551 -4.322 -27.141 1.00 59.62 294 GLY A C 1
ATOM 2348 O O . GLY A 1 294 ? -16.223 -5.289 -27.517 1.00 59.62 294 GLY A O 1
ATOM 2349 N N . PRO A 1 295 ? -15.448 -3.213 -27.896 1.00 50.97 295 PRO A N 1
ATOM 2350 C CA . PRO A 1 295 ? -16.077 -3.076 -29.203 1.00 50.97 295 PRO A CA 1
ATOM 2351 C C . PRO A 1 295 ? -15.403 -3.980 -30.246 1.00 50.97 295 PRO A C 1
ATOM 2353 O O . PRO A 1 295 ? -14.179 -4.005 -30.389 1.00 50.97 295 PRO A O 1
ATOM 2356 N N . LYS A 1 296 ? -16.226 -4.728 -30.995 1.00 48.38 296 LYS A N 1
ATOM 2357 C CA . LYS A 1 296 ? -15.800 -5.561 -32.127 1.00 48.38 296 LYS A CA 1
ATOM 2358 C C . LYS A 1 296 ? -15.072 -4.685 -33.151 1.00 48.38 296 LYS A C 1
ATOM 2360 O O . LYS A 1 296 ? -15.682 -3.799 -33.739 1.00 48.38 296 LYS A O 1
ATOM 2365 N N . ARG A 1 297 ? -13.787 -4.956 -33.397 1.00 39.28 297 ARG A N 1
ATOM 2366 C CA . ARG A 1 297 ? -13.064 -4.420 -34.559 1.00 39.28 297 ARG A CA 1
ATOM 2367 C C . ARG A 1 297 ? -13.811 -4.823 -35.833 1.00 39.28 297 ARG A C 1
ATOM 2369 O O . ARG A 1 297 ? -13.856 -6.004 -36.165 1.00 39.28 297 ARG A O 1
ATOM 2376 N N . THR A 1 298 ? -14.379 -3.861 -36.551 1.00 36.75 298 THR A N 1
ATOM 2377 C CA . THR A 1 298 ? -14.770 -4.042 -37.952 1.00 36.75 298 THR A CA 1
ATOM 2378 C C . THR A 1 298 ? -13.526 -3.862 -38.811 1.00 36.75 298 THR A C 1
ATOM 2380 O O . THR A 1 298 ? -13.091 -2.739 -39.048 1.00 36.75 298 THR A O 1
ATOM 2383 N N . VAL A 1 299 ? -12.937 -4.969 -39.258 1.00 30.69 299 VAL A N 1
ATOM 2384 C CA . VAL A 1 299 ? -12.028 -4.961 -40.408 1.00 30.69 299 VAL A CA 1
ATOM 2385 C C . VAL A 1 299 ? -12.920 -4.925 -41.646 1.00 30.69 299 VAL A C 1
ATOM 2387 O O . VAL A 1 299 ? -13.658 -5.877 -41.894 1.00 30.69 299 VAL A O 1
ATOM 2390 N N . ARG A 1 300 ? -12.912 -3.809 -42.378 1.00 33.03 300 ARG A N 1
ATOM 2391 C CA . ARG A 1 300 ? -13.391 -3.779 -43.763 1.00 33.03 300 ARG A CA 1
ATOM 2392 C C . ARG A 1 300 ? -12.203 -4.152 -44.653 1.00 33.03 300 ARG A C 1
ATOM 2394 O O . ARG A 1 300 ? -11.130 -3.579 -44.474 1.00 33.03 300 ARG A O 1
ATOM 2401 N N . ILE A 1 301 ? -12.402 -5.152 -45.510 1.00 36.62 301 ILE A N 1
ATOM 2402 C CA . ILE A 1 301 ? -11.558 -5.428 -46.684 1.00 36.62 301 ILE A CA 1
ATOM 2403 C C . ILE A 1 301 ? -11.892 -4.372 -47.734 1.00 36.62 301 ILE A C 1
ATOM 2405 O O . ILE A 1 301 ? -13.103 -4.069 -47.855 1.00 36.62 301 ILE A O 1
#

pLDDT: mean 76.02, std 22.02, range [30.69, 98.69]

Radius of gyration: 67.04 Å; chains: 1; bounding box: 117×57×206 Å

Foldseek 3Di:
DPLPDALVVLVVVLVVLVVVLVVDPDDVVVNVVSVVVSVCSVPPVSVVNVVSVVVVVVVVVVVVVVVVVVVVVVVVVVVVVVVVVVVVVVVVVVVVVVVVVVVVVVVVVVVVVVVVVVVVVVVVVVVVVVVVVVVVVVVVVVVVVVVVVVVVVVVVVVVVVVVVVVVVVVVVVVVVVVVVVVVDDDDDDDDDDPPPDPPPPPDDPPPPPPPDDDDPPDPPDDPPDPPDPPPDPPDDPVPPDPPPPPPPPDDDPDDDDDDDDDDDDDDPDPDDDDPDDDFDADPVRHGPDDDPPDDDDDDDD

Sequence (301 aa):
MDENAPLASVKKARDKLEKAAKSCRGDDDLTSQLLRSIEDFTTRIIPLFEEFHNQRQELEQARKQNEKLQNEKAELGKRLAKSQWYHSENERLRNEVIQAQRIADEATVAGEKLKDLLTETRNDLASYKKIAADLDKDKKRMADQLERNSNAAKNSREKVKDVRAQNAELQKKIESLEQRLLETPHSPVSQPQPHDYDGDFSSHELKTPSRYLVKSSQPPPPPPLPEDIDFFEGMPRPGFGSDWQLNRGKENCSVLKKTRPVGGPTHRRVTNPVGLMALSLDRKGKPTTAVQLGPKRTVRI

Secondary structure (DSSP, 8-state):
--TT--HHHHHHHHHHHHHHHHH--S-HHHHHHHHHHHHHIIIIIHHHHHHHHHHHHHHHHHHHHHHHHHHHHHHHHHHHHHHHHHHHHHHHHHHHHHHHHHHHHHHHHHHHHHHHHHHHHHHHHHHHHHHHHHHHHHHHHHHHHHHHHHHHHHHHHHHHHHHHHHHHHHHHHHHHHHHHHHHS------PPP-------------------------PPPPPP--S-----TTSPPTT--------------------PPPS---------S--S----B-TTS-BSS----S-------